Protein AF-A0A2P7TMP1-F1 (afdb_monomer_lite)

pLDDT: mean 83.04, std 11.48, range [33.44, 94.25]

Radius of gyration: 25.47 Å; chains: 1; bounding box: 72×30×72 Å

Secondary structure (DSSP, 8-state):
--SS-HHHHHHHHHHHHHHHH--S---HHHHHHHSSS-TTTTT-TT-EEEEETTTTEEEEE--EEEEEEEETTTTEEEEEEEEE----TTTS-HHHHHHHHHHHTHHHHHHH-SEEEE-TTS-SHHHHHHHHHHH--EEEEPPPTT---EEEP-SPPPSSSSPPP-EEEEPPSSS--TTT-TTTHHHHHHH--

Structure (mmCIF, N/CA/C/O backbone):
data_AF-A0A2P7TMP1-F1
#
_entry.id   AF-A0A2P7TMP1-F1
#
loop_
_atom_site.group_PDB
_atom_site.id
_atom_site.type_symbol
_atom_site.label_atom_id
_atom_site.label_alt_id
_atom_site.label_comp_id
_atom_site.label_asym_id
_atom_site.label_entity_id
_atom_site.label_seq_id
_atom_site.pdbx_PDB_ins_code
_atom_site.Cartn_x
_atom_site.Cartn_y
_atom_site.Cartn_z
_atom_site.occupanc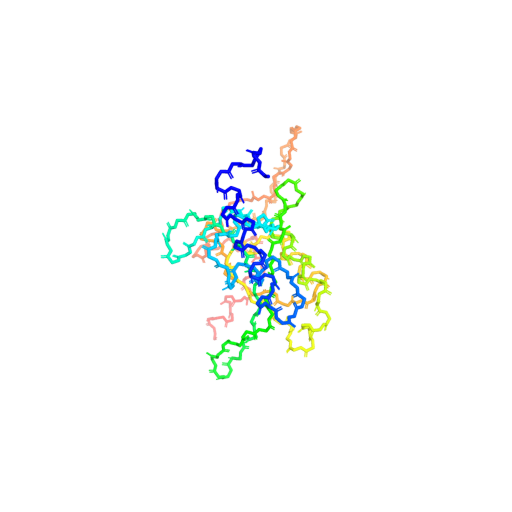y
_atom_site.B_iso_or_equiv
_atom_site.auth_seq_id
_atom_site.auth_comp_id
_atom_site.auth_asym_id
_atom_site.auth_atom_id
_atom_site.pdbx_PDB_model_num
ATOM 1 N N . MET A 1 1 ? 37.018 3.614 -34.192 1.00 56.81 1 MET A N 1
ATOM 2 C CA . MET A 1 1 ? 36.403 3.159 -32.917 1.00 56.81 1 MET A CA 1
ATOM 3 C C . MET A 1 1 ? 37.387 2.292 -32.110 1.00 56.81 1 MET A C 1
ATOM 5 O O . MET A 1 1 ? 37.053 1.166 -31.740 1.00 56.81 1 MET A O 1
ATOM 9 N N . SER A 1 2 ? 38.613 2.756 -31.851 1.00 63.62 2 SER A N 1
ATOM 10 C CA . SER A 1 2 ? 39.632 2.004 -31.088 1.00 63.62 2 SER A CA 1
ATOM 11 C C . SER A 1 2 ? 39.394 2.040 -29.575 1.00 63.62 2 SER A C 1
ATOM 13 O O . SER A 1 2 ? 39.717 1.069 -28.903 1.00 63.62 2 SER A O 1
ATOM 15 N N . ASP A 1 3 ? 38.708 3.068 -29.072 1.00 80.38 3 ASP A N 1
ATOM 16 C CA . ASP A 1 3 ? 38.692 3.389 -27.632 1.00 80.38 3 ASP A CA 1
ATOM 17 C C . ASP A 1 3 ? 37.472 2.838 -26.874 1.00 80.38 3 ASP A C 1
ATOM 19 O O . ASP A 1 3 ? 37.194 3.221 -25.743 1.00 80.38 3 ASP A O 1
ATOM 23 N N . ILE A 1 4 ? 36.709 1.936 -27.500 1.00 83.19 4 ILE A N 1
ATOM 24 C CA . ILE A 1 4 ? 35.477 1.375 -26.929 1.00 83.19 4 ILE A CA 1
ATOM 25 C C . ILE A 1 4 ? 35.694 -0.107 -26.616 1.00 83.19 4 ILE A C 1
ATOM 27 O O . ILE A 1 4 ? 36.123 -0.878 -27.486 1.00 83.19 4 ILE A O 1
ATOM 31 N N . ALA A 1 5 ? 35.345 -0.518 -25.394 1.00 88.50 5 ALA A N 1
ATOM 32 C CA . ALA A 1 5 ? 35.466 -1.900 -24.945 1.00 88.50 5 ALA A CA 1
ATOM 33 C C . ALA A 1 5 ? 34.617 -2.850 -25.809 1.00 88.50 5 ALA A C 1
ATOM 35 O O . ALA A 1 5 ? 33.552 -2.493 -26.319 1.00 88.50 5 ALA A O 1
ATOM 36 N N . MET A 1 6 ? 35.055 -4.103 -25.954 1.00 85.06 6 MET A N 1
ATOM 37 C CA . MET A 1 6 ? 34.395 -5.073 -26.839 1.00 85.06 6 MET A CA 1
ATOM 38 C C . MET A 1 6 ? 32.921 -5.321 -26.464 1.00 85.06 6 MET A C 1
ATOM 40 O O . MET A 1 6 ? 32.069 -5.426 -27.347 1.00 85.06 6 MET A O 1
ATOM 44 N N . CYS A 1 7 ? 32.597 -5.347 -25.168 1.00 82.50 7 CYS A N 1
ATOM 45 C CA . CYS A 1 7 ? 31.219 -5.483 -24.686 1.00 82.50 7 CYS A CA 1
ATOM 46 C C . CYS A 1 7 ? 30.350 -4.270 -25.051 1.00 82.50 7 CYS A C 1
ATOM 48 O O . CYS A 1 7 ? 29.207 -4.442 -25.469 1.00 82.50 7 CYS A O 1
ATOM 50 N N . GLN A 1 8 ? 30.903 -3.057 -24.965 1.00 83.62 8 GLN A N 1
ATOM 51 C CA . GLN A 1 8 ? 30.208 -1.824 -25.344 1.00 83.62 8 GLN A CA 1
ATOM 52 C C . GLN A 1 8 ? 29.942 -1.787 -26.853 1.00 83.62 8 GLN A C 1
ATOM 54 O O . GLN A 1 8 ? 28.831 -1.476 -27.265 1.00 83.62 8 GLN A O 1
ATOM 59 N N . LYS A 1 9 ? 30.915 -2.195 -27.682 1.00 88.50 9 LYS A N 1
ATOM 60 C CA . LYS A 1 9 ? 30.724 -2.319 -29.138 1.00 88.50 9 LYS A CA 1
ATOM 61 C C . LYS A 1 9 ? 29.581 -3.277 -29.478 1.00 88.50 9 LYS A C 1
ATOM 63 O O . LYS A 1 9 ? 28.701 -2.914 -30.253 1.00 88.50 9 LYS A O 1
ATOM 68 N N . LYS A 1 10 ? 29.559 -4.471 -28.870 1.00 88.62 10 LYS A N 1
ATOM 69 C CA . LYS A 1 10 ? 28.482 -5.461 -29.073 1.00 88.62 10 LYS A CA 1
ATOM 70 C C . LYS A 1 10 ? 27.113 -4.913 -28.660 1.00 88.62 10 LYS A C 1
ATOM 72 O O . LYS A 1 10 ? 26.148 -5.081 -29.401 1.00 88.62 10 LYS A O 1
ATOM 77 N N . PHE A 1 11 ? 27.045 -4.224 -27.521 1.00 88.00 11 PHE A N 1
ATOM 78 C CA . PHE A 1 11 ? 25.812 -3.603 -27.043 1.00 88.00 11 PHE A CA 1
ATOM 79 C C . PHE A 1 11 ? 25.317 -2.494 -27.979 1.00 88.00 11 PHE A C 1
ATOM 81 O O . PHE A 1 11 ? 24.143 -2.489 -28.333 1.00 88.00 11 PHE A O 1
ATOM 88 N N . ILE A 1 12 ? 26.203 -1.603 -28.437 1.00 87.69 12 ILE A N 1
ATOM 89 C CA . ILE A 1 12 ? 25.856 -0.512 -29.361 1.00 87.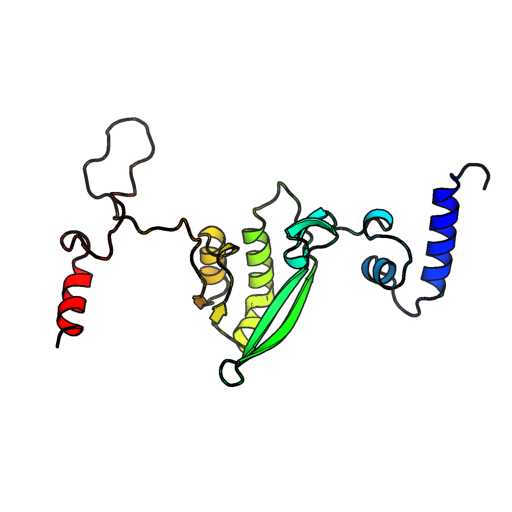69 12 ILE A CA 1
ATOM 90 C C . ILE A 1 12 ? 25.337 -1.070 -30.687 1.00 87.69 12 ILE A C 1
ATOM 92 O O . ILE A 1 12 ? 24.286 -0.639 -31.150 1.00 87.69 12 ILE A O 1
ATOM 96 N N . VAL A 1 13 ? 26.022 -2.056 -31.278 1.00 89.75 13 VAL A N 1
ATOM 97 C CA . VAL A 1 13 ? 25.573 -2.686 -32.533 1.00 89.75 13 VAL A CA 1
ATOM 98 C C . VAL A 1 13 ? 24.187 -3.300 -32.358 1.00 89.75 13 VAL A C 1
ATOM 100 O O . VAL A 1 13 ? 23.299 -3.060 -33.172 1.00 89.75 13 VAL A O 1
ATOM 103 N N . HIS A 1 14 ? 23.974 -4.043 -31.270 1.00 90.06 14 HIS A N 1
ATOM 104 C CA . HIS A 1 14 ? 22.664 -4.594 -30.951 1.00 90.06 14 HIS A CA 1
ATOM 105 C C . HIS A 1 14 ? 21.597 -3.501 -30.796 1.00 90.06 14 HIS A C 1
ATOM 107 O O . HIS A 1 14 ? 20.510 -3.630 -31.350 1.00 90.06 14 HIS A O 1
ATOM 113 N N . LEU A 1 15 ? 21.892 -2.439 -30.039 1.00 87.31 15 LEU A N 1
ATOM 114 C CA . LEU A 1 15 ? 20.969 -1.333 -29.799 1.00 87.31 15 LEU A CA 1
ATOM 115 C C . LEU A 1 15 ? 20.571 -0.664 -31.119 1.00 87.31 15 LEU A C 1
ATOM 117 O O . LEU A 1 15 ? 19.389 -0.470 -31.359 1.00 87.31 15 LEU A O 1
ATOM 121 N N . VAL A 1 16 ? 21.533 -0.377 -32.000 1.00 89.19 16 VAL A N 1
ATOM 122 C CA . VAL A 1 16 ? 21.278 0.245 -33.309 1.00 89.19 16 VAL A CA 1
ATOM 123 C C . VAL A 1 16 ? 20.394 -0.646 -34.181 1.00 89.19 16 VAL A C 1
ATOM 125 O O . VAL A 1 16 ? 19.400 -0.168 -34.719 1.00 89.19 16 VAL A O 1
ATOM 128 N N . VAL A 1 17 ? 20.693 -1.946 -34.281 1.00 90.12 17 VAL A N 1
ATOM 129 C CA . VAL A 1 17 ? 19.861 -2.890 -35.050 1.00 90.12 17 VAL A CA 1
ATOM 130 C C . VAL A 1 17 ? 18.444 -2.963 -34.481 1.00 90.12 17 VAL A C 1
ATOM 132 O O . VAL A 1 17 ? 17.472 -2.949 -35.235 1.00 90.12 17 VAL A O 1
ATOM 135 N N . LEU A 1 18 ? 18.312 -2.995 -33.155 1.00 88.44 18 LEU A N 1
ATOM 136 C CA . LEU A 1 18 ? 17.019 -3.042 -32.485 1.00 88.44 18 LEU A CA 1
ATOM 137 C C . LEU A 1 18 ? 16.203 -1.764 -32.728 1.00 88.44 18 LEU A C 1
ATOM 139 O O . LEU A 1 18 ? 15.028 -1.852 -33.074 1.00 88.44 18 LEU A O 1
ATOM 143 N N . LEU A 1 19 ? 16.833 -0.591 -32.611 1.00 86.25 19 LEU A N 1
ATOM 144 C CA . LEU A 1 19 ? 16.212 0.709 -32.884 1.00 86.25 19 LEU A CA 1
ATOM 145 C C . LEU A 1 19 ? 15.696 0.806 -34.323 1.00 86.25 19 LEU A C 1
ATOM 147 O O . LEU A 1 19 ? 14.598 1.306 -34.534 1.00 86.25 19 LEU A O 1
ATOM 151 N N . LEU A 1 20 ? 16.457 0.292 -35.293 1.00 87.25 20 LEU A N 1
ATOM 152 C CA . LEU A 1 20 ? 16.067 0.275 -36.707 1.00 87.25 20 LEU A CA 1
ATOM 153 C C . LEU A 1 20 ? 14.971 -0.754 -37.018 1.00 87.25 20 LEU A C 1
ATOM 155 O O . LEU A 1 20 ? 14.224 -0.587 -37.978 1.00 87.25 20 LEU A O 1
ATOM 159 N N . SER A 1 21 ? 14.875 -1.818 -36.219 1.00 86.19 21 SER A N 1
ATOM 160 C CA . SER A 1 21 ? 13.871 -2.875 -36.400 1.00 86.19 21 SER A CA 1
ATOM 161 C C . SER A 1 21 ? 12.506 -2.499 -35.815 1.00 86.19 21 SER A C 1
ATOM 163 O O . SER A 1 21 ? 11.480 -3.033 -36.237 1.00 86.19 21 SER A O 1
ATOM 165 N N . MET A 1 22 ? 12.466 -1.585 -34.842 1.00 84.12 22 MET A N 1
ATOM 166 C CA . MET A 1 22 ? 11.220 -1.137 -34.225 1.00 84.12 22 MET A CA 1
ATOM 167 C C . MET A 1 22 ? 10.548 -0.052 -35.067 1.00 84.12 22 MET A C 1
ATOM 169 O O . MET A 1 22 ? 11.124 0.985 -35.373 1.00 84.12 22 MET A O 1
ATOM 173 N N . ARG A 1 23 ? 9.277 -0.276 -35.407 1.00 74.56 23 ARG A N 1
ATOM 174 C CA . ARG A 1 23 ? 8.493 0.605 -36.290 1.00 74.56 23 ARG A CA 1
ATOM 175 C C . ARG A 1 23 ? 7.830 1.794 -35.572 1.00 74.56 23 ARG A C 1
ATOM 177 O O . ARG A 1 23 ? 7.139 2.575 -36.215 1.00 74.56 23 ARG A O 1
ATOM 184 N N . SER A 1 24 ? 7.985 1.902 -34.250 1.00 73.44 24 SER A N 1
ATOM 185 C CA . SER A 1 24 ? 7.280 2.859 -33.380 1.00 73.44 24 SER A CA 1
ATOM 186 C C . SER A 1 24 ? 8.245 3.600 -32.446 1.00 73.44 24 SER A C 1
ATOM 188 O O . SER A 1 24 ? 9.446 3.334 -32.441 1.00 73.44 24 SER A O 1
ATOM 190 N N . ARG A 1 25 ? 7.720 4.538 -31.642 1.00 76.06 25 ARG A N 1
ATOM 191 C CA . ARG A 1 25 ? 8.496 5.275 -30.635 1.00 76.06 25 ARG A CA 1
ATOM 192 C C . ARG A 1 25 ? 9.173 4.293 -29.688 1.00 76.06 25 ARG A C 1
ATOM 194 O O . ARG A 1 25 ? 8.520 3.450 -29.076 1.00 76.06 25 ARG A O 1
ATOM 201 N N . VAL A 1 26 ? 10.481 4.445 -29.547 1.00 72.62 26 VAL A N 1
ATOM 202 C CA . VAL A 1 26 ? 11.280 3.558 -28.713 1.00 72.62 26 VAL A CA 1
ATOM 203 C C . VAL A 1 26 ? 11.246 4.032 -27.271 1.00 72.62 26 VAL A C 1
ATOM 205 O O . VAL A 1 26 ? 11.626 5.162 -26.977 1.00 72.62 26 VAL A O 1
ATOM 208 N N . ASN A 1 27 ? 10.842 3.146 -26.366 1.00 73.31 27 ASN A N 1
ATOM 209 C CA . ASN A 1 27 ? 11.057 3.309 -24.935 1.00 73.31 27 ASN A CA 1
ATOM 210 C C . ASN A 1 27 ? 11.915 2.148 -24.400 1.00 73.31 27 ASN A C 1
ATOM 212 O O . ASN A 1 27 ? 12.091 1.121 -25.058 1.00 73.31 27 ASN A O 1
ATOM 216 N N . TYR A 1 28 ? 12.470 2.317 -23.201 1.00 71.31 28 TYR A N 1
ATOM 217 C CA . TYR A 1 28 ? 13.327 1.306 -22.570 1.00 71.31 28 TYR A CA 1
ATOM 218 C C . TYR A 1 28 ? 12.618 -0.041 -22.365 1.00 71.31 28 TYR A C 1
ATOM 220 O O . TYR A 1 28 ? 13.245 -1.091 -22.474 1.00 71.31 28 TYR A O 1
ATOM 228 N N . LEU A 1 29 ? 11.299 -0.014 -22.158 1.00 67.12 29 LEU A N 1
ATOM 229 C CA . LEU A 1 29 ? 10.480 -1.211 -21.983 1.00 67.12 29 LEU A CA 1
ATOM 230 C C . LEU A 1 29 ? 10.394 -2.035 -23.281 1.00 67.12 29 LEU A C 1
ATOM 232 O O . LEU A 1 29 ? 10.579 -3.248 -23.261 1.00 67.12 29 LEU A O 1
ATOM 236 N N . MET A 1 30 ? 10.228 -1.374 -24.431 1.00 72.44 30 MET A N 1
ATOM 237 C CA . MET A 1 30 ? 10.287 -2.002 -25.757 1.00 72.44 30 MET A CA 1
ATOM 238 C C . MET A 1 30 ? 11.680 -2.576 -26.040 1.00 72.44 30 MET A C 1
ATOM 240 O O . MET A 1 30 ? 11.790 -3.673 -26.587 1.00 72.44 30 MET A O 1
ATOM 244 N N . LEU A 1 31 ? 12.742 -1.863 -25.641 1.00 77.88 31 LEU A N 1
ATOM 245 C CA . LEU A 1 31 ? 14.118 -2.342 -25.805 1.00 77.88 31 LEU A CA 1
ATOM 246 C C . LEU A 1 31 ? 14.372 -3.634 -25.028 1.00 77.88 31 LEU A C 1
ATOM 248 O O . LEU A 1 31 ? 15.085 -4.497 -25.525 1.00 77.88 31 LEU A O 1
ATOM 252 N N . TYR A 1 32 ? 13.780 -3.784 -23.844 1.00 72.69 32 TYR A N 1
ATOM 253 C CA . TYR A 1 32 ? 13.829 -5.035 -23.097 1.00 72.69 32 TYR A CA 1
ATOM 254 C C . TYR A 1 32 ? 13.006 -6.144 -23.769 1.00 72.69 32 TYR A C 1
ATOM 256 O O . TYR A 1 32 ? 13.541 -7.221 -24.011 1.00 72.69 32 TYR A O 1
ATOM 264 N N . CYS A 1 33 ? 11.740 -5.889 -24.120 1.00 71.88 33 CYS A N 1
ATOM 265 C CA . CYS A 1 33 ? 10.855 -6.916 -24.684 1.00 71.88 33 CYS A CA 1
ATOM 266 C C . CYS A 1 33 ? 11.369 -7.519 -26.001 1.00 71.88 33 CYS A C 1
ATOM 268 O O . CYS A 1 33 ? 11.180 -8.709 -26.242 1.00 71.88 33 CYS A O 1
ATOM 270 N N . TYR A 1 34 ? 11.998 -6.706 -26.854 1.00 80.31 34 TYR A N 1
ATOM 271 C CA . TYR A 1 34 ? 12.496 -7.139 -28.165 1.00 80.31 34 TYR A CA 1
ATOM 272 C C . TYR A 1 34 ? 14.019 -7.311 -28.217 1.00 80.31 34 TYR A C 1
ATOM 274 O O . TYR A 1 34 ? 14.563 -7.775 -29.221 1.00 80.31 34 TYR A O 1
ATOM 282 N N . GLY A 1 35 ? 14.725 -6.911 -27.161 1.00 82.94 35 GLY A N 1
ATOM 283 C CA . GLY A 1 35 ? 16.177 -6.959 -27.095 1.00 82.94 35 GLY A CA 1
ATOM 284 C C . GLY A 1 35 ? 16.722 -8.235 -26.474 1.00 82.94 35 GLY A C 1
ATOM 285 O O . GLY A 1 35 ? 16.038 -8.987 -25.791 1.00 82.94 35 GLY A O 1
ATOM 286 N N . LYS A 1 36 ? 18.012 -8.478 -26.709 1.00 83.25 36 LYS A N 1
ATOM 287 C CA . LYS A 1 36 ? 18.731 -9.650 -26.188 1.00 83.25 36 LYS A CA 1
ATOM 288 C C . LYS A 1 36 ? 19.308 -9.453 -24.785 1.00 83.25 36 LYS A C 1
ATOM 290 O O . LYS A 1 36 ? 19.859 -10.401 -24.229 1.00 83.25 36 LYS A O 1
ATOM 295 N N . TYR A 1 37 ? 19.270 -8.239 -24.239 1.00 82.81 37 TYR A N 1
ATOM 296 C CA . TYR A 1 37 ? 19.900 -7.916 -22.958 1.00 82.81 37 TYR A CA 1
ATOM 297 C C . TYR A 1 37 ? 18.870 -7.689 -21.844 1.00 82.81 37 TYR A C 1
ATOM 299 O O . TYR A 1 37 ? 17.690 -7.474 -22.086 1.00 82.81 37 TYR A O 1
ATOM 307 N N . SER A 1 38 ? 19.331 -7.741 -20.593 1.00 73.31 38 SER A N 1
ATOM 308 C CA . SER A 1 38 ? 18.484 -7.497 -19.418 1.00 73.31 38 SER A CA 1
ATOM 309 C C . SER A 1 38 ? 18.138 -6.012 -19.239 1.00 73.31 38 SER A C 1
ATOM 311 O O . SER A 1 38 ? 18.888 -5.141 -19.680 1.00 73.31 38 SER A O 1
ATOM 313 N N . GLU A 1 39 ? 17.077 -5.708 -18.488 1.00 69.56 39 GLU A N 1
ATOM 314 C CA . GLU A 1 39 ? 16.671 -4.334 -18.122 1.00 69.56 39 GLU A CA 1
ATOM 315 C C . GLU A 1 39 ? 17.814 -3.521 -17.488 1.00 69.56 39 GLU A C 1
ATOM 317 O O . GLU A 1 39 ? 17.960 -2.324 -17.746 1.00 69.56 39 GLU A O 1
ATOM 322 N N . LYS A 1 40 ? 18.681 -4.191 -16.710 1.00 71.75 40 LYS A N 1
ATOM 323 C CA . LYS A 1 40 ? 19.893 -3.597 -16.125 1.00 71.75 40 LYS A CA 1
ATOM 324 C C . LYS A 1 40 ? 20.822 -3.036 -17.197 1.00 71.75 40 LYS A C 1
ATOM 326 O O . LYS A 1 40 ? 21.378 -1.958 -17.031 1.00 71.75 40 LYS A O 1
ATOM 331 N N . SER A 1 41 ? 21.000 -3.784 -18.282 1.00 78.50 41 SER A N 1
ATOM 332 C CA . SER A 1 41 ? 21.867 -3.411 -19.401 1.00 78.50 41 SER A CA 1
ATOM 333 C C . SER A 1 41 ? 21.293 -2.240 -20.197 1.00 78.50 41 SER A C 1
ATOM 335 O O . SER A 1 41 ? 22.055 -1.449 -20.740 1.00 78.50 41 SER A O 1
ATOM 337 N N . TYR A 1 42 ? 19.966 -2.103 -20.233 1.00 77.88 42 TYR A N 1
ATOM 338 C CA . TYR A 1 42 ? 19.287 -0.972 -20.862 1.00 77.88 42 TYR A CA 1
ATOM 339 C C . TYR A 1 42 ? 19.127 0.245 -19.944 1.00 77.88 42 TYR A C 1
ATOM 341 O O . TYR A 1 42 ? 18.542 1.228 -20.379 1.00 77.88 42 TYR A O 1
ATOM 349 N N . HIS A 1 43 ? 19.633 0.208 -18.702 1.00 76.62 43 HIS A N 1
ATOM 350 C CA . HIS A 1 43 ? 19.475 1.289 -17.719 1.00 76.62 43 HIS A CA 1
ATOM 351 C C . HIS A 1 43 ? 18.013 1.737 -17.544 1.00 76.62 43 HIS A C 1
ATOM 353 O O . HIS A 1 43 ? 17.724 2.925 -17.404 1.00 76.62 43 HIS A O 1
ATOM 359 N N . THR A 1 44 ? 17.079 0.780 -17.562 1.00 77.19 44 THR A N 1
ATOM 360 C CA . THR A 1 44 ? 15.651 1.093 -17.418 1.00 77.19 44 THR A CA 1
ATOM 361 C C . THR A 1 44 ? 15.397 1.695 -16.028 1.00 77.19 44 THR A C 1
ATOM 363 O O . THR A 1 44 ? 15.836 1.102 -15.040 1.00 77.19 44 THR A O 1
ATOM 366 N N . PRO A 1 45 ? 14.734 2.862 -15.904 1.00 77.38 45 PRO A N 1
ATOM 367 C CA . PRO A 1 45 ? 14.364 3.417 -14.601 1.00 77.38 45 PRO A CA 1
ATOM 368 C C . PRO A 1 45 ? 13.527 2.424 -13.787 1.00 77.38 45 PRO A C 1
ATOM 370 O O . PRO A 1 45 ? 12.849 1.584 -14.361 1.00 77.38 45 PRO A O 1
ATOM 373 N N . GLY A 1 46 ? 13.573 2.492 -12.454 1.00 79.56 46 GLY A N 1
ATOM 374 C CA . GLY A 1 46 ? 12.744 1.638 -11.586 1.00 79.56 46 GLY A CA 1
ATOM 375 C C . GLY A 1 46 ? 13.192 0.174 -11.451 1.00 79.56 46 GLY A C 1
ATOM 376 O O . GLY A 1 46 ? 12.528 -0.594 -10.761 1.00 79.56 46 GLY A O 1
ATOM 377 N N . VAL A 1 47 ? 14.319 -0.226 -12.053 1.00 82.31 47 VAL A N 1
ATOM 378 C CA . VAL A 1 47 ? 14.911 -1.554 -11.816 1.00 82.31 47 VAL A CA 1
ATOM 379 C C . VAL A 1 47 ? 15.476 -1.668 -10.404 1.00 82.31 47 VAL A C 1
ATOM 381 O O . VAL A 1 47 ? 16.142 -0.763 -9.894 1.00 82.31 47 VAL A O 1
ATOM 384 N N . GLY A 1 48 ? 15.244 -2.812 -9.775 1.00 84.00 48 GLY A N 1
ATOM 385 C CA . GLY A 1 48 ? 15.664 -3.047 -8.406 1.00 84.00 48 GLY A CA 1
ATOM 386 C C . GLY A 1 48 ? 15.549 -4.505 -8.001 1.00 84.00 48 GLY A C 1
ATOM 387 O O . GLY A 1 48 ? 15.301 -5.391 -8.815 1.00 84.00 48 GLY A O 1
ATOM 388 N N . TYR A 1 49 ? 15.769 -4.751 -6.716 1.00 86.06 49 TYR A N 1
ATOM 389 C CA . TYR A 1 49 ? 15.597 -6.065 -6.116 1.00 86.06 49 TYR A CA 1
ATOM 390 C C . TYR A 1 49 ? 14.193 -6.180 -5.524 1.00 86.06 49 TYR A C 1
ATOM 392 O O . TYR A 1 49 ? 13.866 -5.478 -4.568 1.00 86.06 49 TYR A O 1
ATOM 400 N N . PHE A 1 50 ? 13.392 -7.094 -6.067 1.00 86.31 50 PHE A N 1
ATOM 401 C CA . PHE A 1 50 ? 12.003 -7.317 -5.678 1.00 86.31 50 PHE A CA 1
ATOM 402 C C . PHE A 1 50 ? 11.753 -8.790 -5.357 1.00 86.31 50 PHE A C 1
ATOM 404 O O . PHE A 1 50 ? 12.413 -9.682 -5.889 1.00 86.31 50 PHE A O 1
ATOM 411 N N . TRP A 1 51 ? 10.814 -9.064 -4.453 1.00 84.44 51 TRP A N 1
ATOM 412 C CA . TRP A 1 51 ? 10.442 -10.435 -4.106 1.00 84.44 51 TRP A CA 1
ATOM 413 C C . TRP A 1 51 ? 9.668 -11.092 -5.253 1.00 84.44 51 TRP A C 1
ATOM 415 O O . TRP A 1 51 ? 8.625 -10.589 -5.662 1.00 84.44 51 TRP A O 1
ATOM 425 N N . SER A 1 52 ? 10.143 -12.237 -5.744 1.00 85.81 52 SER A N 1
ATOM 426 C CA . SER A 1 52 ? 9.409 -13.056 -6.708 1.00 85.81 52 SER A CA 1
ATOM 427 C C . SER A 1 52 ? 8.692 -14.186 -5.979 1.00 85.81 52 SER A C 1
ATOM 429 O O . SER A 1 52 ? 9.335 -15.066 -5.406 1.00 85.81 52 SER A O 1
ATOM 431 N N . GLY A 1 53 ? 7.358 -14.188 -6.039 1.00 83.81 53 GLY A N 1
ATOM 432 C CA . GLY A 1 53 ? 6.542 -15.268 -5.480 1.00 83.81 53 GLY A CA 1
ATOM 433 C C . GLY A 1 53 ? 6.843 -16.624 -6.125 1.00 83.81 53 GLY A C 1
ATOM 434 O O . GLY A 1 53 ? 7.017 -17.606 -5.412 1.00 83.81 53 GLY A O 1
ATOM 435 N N . CYS A 1 54 ? 6.999 -16.668 -7.453 1.00 84.50 54 CYS A N 1
ATOM 436 C CA . CYS A 1 54 ? 7.307 -17.903 -8.180 1.00 84.50 54 CYS A CA 1
ATOM 437 C C . CYS A 1 54 ? 8.705 -18.448 -7.857 1.00 84.50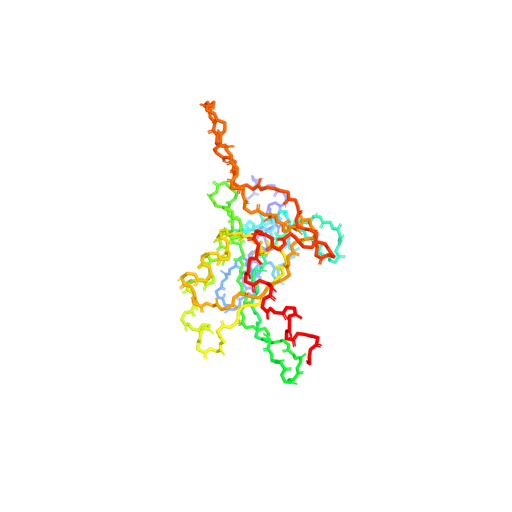 54 CYS A C 1
ATOM 439 O O . CYS A 1 54 ? 8.889 -19.656 -7.775 1.00 84.50 54 CYS A O 1
ATOM 441 N N . ALA A 1 55 ? 9.696 -17.567 -7.678 1.00 88.38 55 ALA A N 1
ATOM 442 C CA . ALA A 1 55 ? 11.070 -17.981 -7.393 1.00 88.38 55 ALA A CA 1
ATOM 443 C C . ALA A 1 55 ? 11.382 -18.107 -5.892 1.00 88.38 55 ALA A C 1
ATOM 445 O O . ALA A 1 55 ? 12.520 -18.437 -5.551 1.00 88.38 55 ALA A O 1
ATOM 446 N N . GLY A 1 56 ? 10.439 -17.760 -5.005 1.00 92.44 56 GLY A N 1
ATOM 447 C CA . GLY A 1 56 ? 10.619 -17.770 -3.548 1.00 92.44 56 GLY A CA 1
ATOM 448 C C . GLY A 1 56 ? 11.841 -16.980 -3.064 1.00 92.44 56 GLY A C 1
ATOM 449 O O . GLY A 1 56 ? 12.445 -17.325 -2.052 1.00 92.44 56 GLY A O 1
ATOM 450 N N . SER A 1 57 ? 12.281 -15.983 -3.832 1.00 92.69 57 SER A N 1
ATOM 451 C CA . SER A 1 57 ? 13.529 -15.261 -3.586 1.00 92.69 57 SER A CA 1
ATOM 452 C C . SER A 1 57 ? 13.480 -13.857 -4.171 1.00 92.69 57 SER A C 1
ATOM 454 O O . SER A 1 57 ? 12.707 -13.557 -5.085 1.00 92.69 57 SER A O 1
ATOM 456 N N . VAL A 1 58 ? 14.328 -12.981 -3.636 1.00 90.25 58 VAL A N 1
ATOM 457 C CA . VAL A 1 58 ? 14.506 -11.631 -4.168 1.00 90.25 58 VAL A CA 1
ATOM 458 C C . VAL A 1 58 ? 15.273 -11.716 -5.489 1.00 90.25 58 VAL A C 1
ATOM 460 O O . VAL A 1 58 ? 16.358 -12.296 -5.551 1.00 90.25 58 VAL A O 1
ATOM 463 N N . LYS A 1 59 ? 14.707 -11.149 -6.553 1.00 87.81 59 LYS A N 1
ATOM 464 C CA . LYS A 1 59 ? 15.280 -11.115 -7.901 1.00 87.81 59 LYS A CA 1
ATOM 465 C C . LYS A 1 59 ? 15.461 -9.678 -8.358 1.00 87.81 59 LYS A C 1
ATOM 467 O O . LYS A 1 59 ? 14.741 -8.781 -7.933 1.00 87.81 59 LYS A O 1
ATOM 472 N N . TRP A 1 60 ? 16.448 -9.476 -9.220 1.00 84.31 60 TRP A N 1
ATOM 473 C CA . TRP A 1 60 ? 16.613 -8.216 -9.926 1.00 84.31 60 TRP A CA 1
ATOM 474 C C . TRP A 1 60 ? 15.594 -8.125 -11.065 1.00 84.31 60 TRP A C 1
ATOM 476 O O . TRP A 1 60 ? 15.490 -9.073 -11.843 1.00 84.31 60 TRP A O 1
ATOM 486 N N . GLY A 1 61 ? 14.896 -7.002 -11.189 1.00 84.00 61 GLY A N 1
ATOM 487 C CA . GLY A 1 61 ? 13.984 -6.736 -12.301 1.00 84.00 61 GLY A CA 1
ATOM 488 C C . GLY A 1 61 ? 13.143 -5.484 -12.081 1.00 84.00 61 GLY A C 1
ATOM 489 O O . GLY A 1 61 ? 13.476 -4.653 -11.232 1.00 84.00 61 GLY A O 1
ATOM 490 N N . LEU A 1 62 ? 12.048 -5.376 -12.829 1.00 84.44 62 LEU A N 1
ATOM 491 C CA . LEU A 1 62 ? 11.001 -4.377 -12.642 1.00 84.44 62 LEU A CA 1
ATOM 492 C C . LEU A 1 62 ? 9.879 -4.875 -11.732 1.00 84.44 62 LEU A C 1
ATOM 494 O O . LEU A 1 62 ? 9.524 -6.055 -11.723 1.00 84.44 62 LEU A O 1
ATOM 498 N N . GLU A 1 63 ? 9.282 -3.937 -11.005 1.00 85.94 63 GLU A N 1
ATOM 499 C CA . GLU A 1 63 ? 8.027 -4.147 -10.293 1.00 85.94 63 GLU A CA 1
ATOM 500 C C . GLU A 1 63 ? 6.896 -3.430 -11.039 1.00 85.94 63 GLU A C 1
ATOM 502 O O . GLU A 1 63 ? 7.052 -2.304 -11.528 1.00 85.94 63 GLU A O 1
ATOM 507 N N . LEU A 1 64 ? 5.764 -4.124 -11.162 1.00 87.31 64 LEU A N 1
ATOM 508 C CA . LEU A 1 64 ? 4.547 -3.606 -11.769 1.00 87.31 64 LEU A CA 1
ATOM 509 C C . LEU A 1 64 ? 3.435 -3.583 -10.721 1.00 87.31 64 LEU A C 1
ATOM 511 O O . LEU A 1 64 ? 3.013 -4.630 -10.227 1.00 87.31 64 LEU A O 1
ATOM 515 N N . SER A 1 65 ? 2.899 -2.395 -10.467 1.00 88.62 65 SER A N 1
ATOM 516 C CA . SER A 1 65 ? 1.632 -2.234 -9.764 1.00 88.62 65 SER A CA 1
ATOM 517 C C . SER A 1 65 ? 0.484 -2.553 -10.718 1.00 88.62 65 SER A C 1
ATOM 519 O O . SER A 1 65 ? 0.423 -2.015 -11.824 1.00 88.62 65 SER A O 1
ATOM 521 N N . ALA A 1 66 ? -0.421 -3.439 -10.313 1.00 89.50 66 ALA A N 1
ATOM 522 C CA . ALA A 1 66 ? -1.549 -3.850 -11.138 1.00 89.50 66 ALA A CA 1
ATOM 523 C C . ALA A 1 66 ? -2.871 -3.711 -10.381 1.00 89.50 66 ALA A C 1
ATOM 525 O O . ALA A 1 66 ? -2.977 -4.064 -9.207 1.00 89.50 66 ALA A O 1
ATOM 526 N N . LEU A 1 67 ? -3.883 -3.220 -11.089 1.00 91.06 67 LEU A N 1
ATOM 527 C CA . LEU A 1 67 ? -5.273 -3.160 -10.674 1.00 91.06 67 LEU A CA 1
ATOM 528 C C . LEU A 1 67 ? -6.087 -4.107 -11.547 1.00 91.06 67 LEU A C 1
ATOM 530 O O . LEU A 1 67 ? -5.915 -4.170 -12.769 1.00 91.06 67 LEU A O 1
ATOM 534 N N . ALA A 1 68 ? -6.993 -4.823 -10.901 1.00 92.50 68 ALA A N 1
ATOM 535 C CA . ALA A 1 68 ? -7.949 -5.697 -11.547 1.00 92.50 68 ALA A CA 1
ATOM 536 C C . ALA A 1 68 ? -9.356 -5.362 -11.052 1.00 92.50 68 ALA A C 1
ATOM 538 O O . ALA A 1 68 ? -9.541 -4.971 -9.898 1.00 92.50 68 ALA A O 1
ATOM 539 N N . ILE A 1 69 ? -10.336 -5.530 -11.931 1.00 92.62 69 ILE A N 1
ATOM 540 C CA . ILE A 1 69 ? -11.753 -5.447 -11.596 1.00 92.62 69 ILE A CA 1
ATOM 541 C C . ILE A 1 69 ? -12.224 -6.866 -11.311 1.00 92.62 69 ILE A C 1
ATOM 543 O O . ILE A 1 69 ? -12.129 -7.740 -12.170 1.00 92.62 69 ILE A O 1
ATOM 547 N N . GLY A 1 70 ? -12.688 -7.099 -10.087 1.00 92.44 70 GLY A N 1
ATOM 548 C CA . GLY A 1 70 ? -13.310 -8.359 -9.700 1.00 92.44 70 GLY A CA 1
ATOM 549 C C . GLY A 1 70 ? -14.796 -8.334 -10.024 1.00 92.44 70 GLY A C 1
ATOM 550 O O . GLY A 1 70 ? -15.527 -7.518 -9.468 1.00 92.44 70 GLY A O 1
ATOM 551 N N . ASP A 1 71 ? -15.229 -9.239 -10.890 1.00 91.25 71 ASP A N 1
ATOM 552 C CA . ASP A 1 71 ? -16.629 -9.585 -11.081 1.00 91.25 71 ASP A CA 1
ATOM 553 C C . ASP A 1 71 ? -16.994 -10.696 -10.089 1.00 91.25 71 ASP A C 1
ATOM 555 O O . ASP A 1 71 ? -16.458 -11.807 -10.138 1.00 91.25 71 ASP A O 1
ATOM 559 N N . ILE A 1 72 ? -17.876 -10.363 -9.148 1.00 90.50 72 ILE A N 1
ATOM 560 C CA . ILE A 1 72 ? -18.289 -11.268 -8.073 1.00 90.50 72 ILE A CA 1
ATOM 561 C C . ILE A 1 72 ? -19.242 -12.342 -8.606 1.00 90.50 72 ILE A C 1
ATOM 563 O O . ILE A 1 72 ? -19.163 -13.484 -8.156 1.00 90.50 72 ILE A O 1
ATOM 567 N N . GLU A 1 73 ? -20.113 -11.997 -9.556 1.00 92.69 73 GLU A N 1
ATOM 568 C CA . GLU A 1 73 ? -21.122 -12.913 -10.095 1.00 92.69 73 GLU A CA 1
ATOM 569 C C . GLU A 1 73 ? -20.456 -13.998 -10.935 1.00 92.69 73 GLU A C 1
ATOM 571 O O . GLU A 1 73 ? -20.702 -15.186 -10.734 1.00 92.69 73 GLU A O 1
ATOM 576 N N . ASN A 1 74 ? -19.540 -13.590 -11.814 1.00 93.19 74 ASN A N 1
ATOM 577 C CA . ASN A 1 74 ? -18.793 -14.516 -12.661 1.00 93.19 74 ASN A CA 1
ATOM 578 C C . ASN A 1 74 ? -17.570 -15.126 -11.959 1.00 93.19 74 ASN A C 1
ATOM 580 O O . ASN A 1 74 ? -16.918 -16.004 -12.518 1.00 93.19 74 ASN A O 1
ATOM 584 N N . GLN A 1 75 ? -17.252 -14.684 -10.736 1.00 93.00 75 GLN A N 1
ATOM 585 C CA . GLN A 1 75 ? -16.080 -15.118 -9.963 1.00 93.00 75 GLN A CA 1
ATOM 586 C C . GLN A 1 75 ? -14.755 -14.946 -10.728 1.00 93.00 75 GLN A C 1
ATOM 588 O O . GLN A 1 75 ? -13.813 -15.727 -10.575 1.00 93.00 75 GLN A O 1
ATOM 593 N N . THR A 1 76 ? -14.669 -13.904 -11.553 1.00 92.06 76 THR A N 1
ATOM 594 C CA . THR A 1 76 ? -13.514 -13.624 -12.414 1.00 92.06 76 THR A CA 1
ATOM 595 C C . THR A 1 76 ? -12.894 -12.279 -12.089 1.00 92.06 76 THR A C 1
ATOM 597 O O . THR A 1 76 ? -13.590 -11.326 -11.758 1.00 92.06 76 THR A O 1
ATOM 600 N N . ALA A 1 77 ? -11.576 -12.171 -12.244 1.00 90.19 77 ALA A N 1
ATOM 601 C CA . ALA A 1 77 ? -10.872 -10.898 -12.167 1.00 90.19 77 ALA A CA 1
ATOM 602 C C . ALA A 1 77 ? -10.332 -10.520 -13.548 1.00 90.19 77 ALA A C 1
ATOM 604 O O . ALA A 1 77 ? -9.603 -11.293 -14.170 1.00 90.19 77 ALA A O 1
ATOM 605 N N . LEU A 1 78 ? -10.673 -9.322 -14.013 1.00 90.44 78 LEU A N 1
ATOM 606 C CA . LEU A 1 78 ? -10.213 -8.768 -15.280 1.00 90.44 78 LEU A CA 1
ATOM 607 C C . LEU A 1 78 ? -9.108 -7.752 -15.019 1.00 90.44 78 LEU A C 1
ATOM 609 O O . LEU A 1 78 ? -9.241 -6.878 -14.161 1.00 90.44 78 LEU A O 1
ATOM 613 N N . HIS A 1 79 ? -8.011 -7.849 -15.766 1.00 90.75 79 HIS A N 1
ATOM 614 C CA . HIS A 1 79 ? -6.954 -6.851 -15.692 1.00 90.75 79 HIS A CA 1
ATOM 615 C C . HIS A 1 79 ? -7.483 -5.496 -16.170 1.00 90.75 79 HIS A C 1
ATOM 617 O O . HIS A 1 79 ? -8.019 -5.401 -17.271 1.00 90.75 79 HIS A O 1
ATOM 623 N N . TYR A 1 80 ? -7.319 -4.457 -15.353 1.00 89.50 80 TYR A N 1
ATOM 624 C CA . TYR A 1 80 ? -7.775 -3.111 -15.691 1.00 89.50 80 TYR A CA 1
ATOM 625 C C . TYR A 1 80 ? -6.609 -2.189 -16.023 1.00 89.50 80 TYR A C 1
ATOM 627 O O . TYR A 1 80 ? -6.608 -1.513 -17.049 1.00 89.50 80 TYR A O 1
ATOM 635 N N . HIS A 1 81 ? -5.607 -2.156 -15.148 1.00 87.62 81 HIS A N 1
ATOM 636 C CA . HIS A 1 81 ? -4.495 -1.235 -15.298 1.00 87.62 81 HIS A CA 1
ATOM 637 C C . HIS A 1 81 ? -3.215 -1.827 -14.723 1.00 87.62 81 HIS A C 1
ATOM 639 O O . HIS A 1 81 ? -3.226 -2.377 -13.626 1.00 87.62 81 HIS A O 1
ATOM 645 N N . ALA A 1 82 ? -2.103 -1.678 -15.435 1.00 88.50 82 ALA A N 1
ATOM 646 C CA . ALA A 1 82 ? -0.766 -1.953 -14.930 1.00 88.50 82 ALA A CA 1
ATOM 647 C C . ALA A 1 82 ? 0.095 -0.713 -15.119 1.00 88.50 82 ALA A C 1
ATOM 649 O O . ALA A 1 82 ? 0.115 -0.113 -16.196 1.00 88.50 82 ALA A O 1
ATOM 650 N N . ARG A 1 83 ? 0.854 -0.367 -14.084 1.00 85.75 83 ARG A N 1
ATOM 651 C CA . ARG A 1 83 ? 1.831 0.709 -14.130 1.00 85.75 83 ARG A CA 1
ATOM 652 C C . ARG A 1 83 ? 3.117 0.269 -13.460 1.00 85.75 83 ARG A C 1
ATOM 654 O O . ARG A 1 83 ? 3.100 -0.299 -12.369 1.00 85.75 83 ARG A O 1
ATOM 661 N N . GLN A 1 84 ? 4.229 0.579 -14.110 1.00 85.81 84 GLN A N 1
ATOM 662 C CA . GLN A 1 84 ? 5.548 0.366 -13.544 1.00 85.81 84 GLN A CA 1
ATOM 663 C C . GLN A 1 84 ? 5.741 1.186 -12.269 1.00 85.81 84 GLN A C 1
ATOM 665 O O . GLN A 1 84 ? 5.413 2.376 -12.221 1.00 85.81 84 GLN A O 1
ATOM 670 N N . THR A 1 85 ? 6.290 0.543 -11.244 1.00 87.25 85 THR A N 1
ATOM 671 C CA . THR A 1 85 ? 6.589 1.199 -9.976 1.00 87.25 85 THR A CA 1
ATOM 672 C C . THR A 1 85 ? 7.980 1.795 -10.014 1.00 87.25 85 THR A C 1
ATOM 674 O O . THR A 1 85 ? 8.995 1.107 -9.947 1.00 87.25 85 THR A O 1
ATOM 677 N N . GLU A 1 86 ? 8.021 3.119 -10.081 1.00 84.69 86 GLU A N 1
ATOM 678 C CA . GLU A 1 86 ? 9.253 3.910 -10.064 1.00 84.69 86 GLU A CA 1
ATOM 679 C C . GLU A 1 86 ? 9.524 4.468 -8.660 1.00 84.69 86 GLU A C 1
ATOM 681 O O . GLU A 1 86 ? 9.931 5.617 -8.479 1.00 84.69 86 GLU A O 1
ATOM 686 N N . TRP A 1 87 ? 9.247 3.667 -7.630 1.00 86.94 87 TRP A N 1
ATOM 687 C CA . TRP A 1 87 ? 9.436 4.085 -6.246 1.00 86.94 87 TRP A CA 1
ATOM 688 C C . TRP A 1 87 ? 10.925 4.194 -5.894 1.00 86.94 87 TRP A C 1
ATOM 690 O O . TRP A 1 87 ? 11.712 3.276 -6.132 1.00 86.94 87 TRP A O 1
ATOM 700 N N . GLN A 1 88 ? 11.303 5.309 -5.268 1.00 80.94 88 GLN A N 1
ATOM 701 C CA . GLN A 1 88 ? 12.677 5.572 -4.846 1.00 80.94 88 GLN A CA 1
ATOM 702 C C . GLN A 1 88 ? 12.826 5.456 -3.331 1.00 80.94 88 GLN A C 1
ATOM 704 O O . GLN A 1 88 ? 12.146 6.137 -2.556 1.00 80.94 88 GLN A O 1
ATOM 709 N N . LYS A 1 89 ? 13.774 4.622 -2.898 1.00 80.38 89 LYS A N 1
ATOM 710 C CA . LYS A 1 89 ? 14.075 4.414 -1.480 1.00 80.38 89 LYS A CA 1
ATOM 711 C C . LYS A 1 89 ? 14.497 5.728 -0.812 1.00 80.38 89 LYS A C 1
ATOM 713 O O . LYS A 1 89 ? 15.391 6.409 -1.296 1.00 80.38 89 LYS A O 1
ATOM 718 N N . GLY A 1 90 ? 13.889 6.036 0.335 1.00 81.88 90 GLY A N 1
ATOM 719 C CA . GLY A 1 90 ? 14.201 7.227 1.138 1.00 81.88 90 GLY A CA 1
ATOM 720 C C . GLY A 1 90 ? 13.270 8.420 0.914 1.00 81.88 90 GLY A C 1
ATOM 721 O O . GLY A 1 9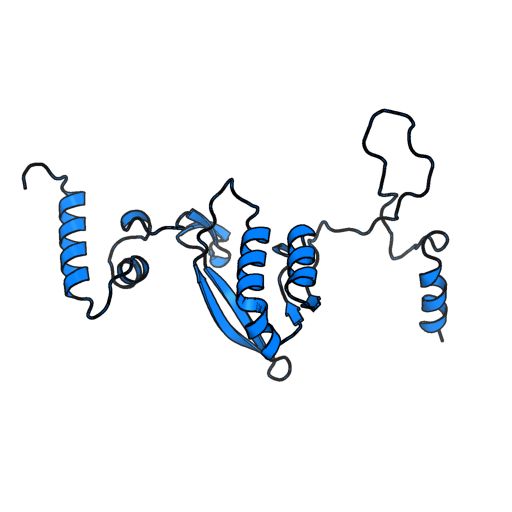0 ? 13.390 9.403 1.635 1.00 81.88 90 GLY A O 1
ATOM 722 N N . THR A 1 91 ? 12.328 8.328 -0.028 1.00 84.62 91 THR A N 1
ATOM 723 C CA . THR A 1 91 ? 11.308 9.367 -0.248 1.00 84.62 91 THR A CA 1
ATOM 724 C C . THR A 1 91 ? 10.116 9.178 0.693 1.00 84.62 91 THR A C 1
ATOM 726 O O . THR A 1 91 ? 9.963 9.875 1.690 1.00 84.62 91 THR A O 1
ATOM 729 N N . GLU A 1 92 ? 9.288 8.181 0.413 1.00 88.75 92 GLU A N 1
ATOM 730 C CA . GLU A 1 92 ? 8.121 7.796 1.198 1.00 88.75 92 GLU A CA 1
ATOM 731 C C . GLU A 1 92 ? 8.049 6.278 1.342 1.00 88.75 92 GLU A C 1
ATOM 733 O O . GLU A 1 92 ? 8.825 5.552 0.720 1.00 88.75 92 GLU A O 1
ATOM 738 N N . SER A 1 93 ? 7.133 5.764 2.164 1.00 89.06 93 SER A N 1
ATOM 739 C CA . SER A 1 93 ? 6.920 4.319 2.187 1.00 89.06 93 SER A CA 1
ATOM 740 C C . SER A 1 93 ? 6.292 3.854 0.874 1.00 89.06 93 SER A C 1
ATOM 742 O O . SER A 1 93 ? 5.466 4.550 0.280 1.00 89.06 93 SER A O 1
ATOM 744 N N . LEU A 1 94 ? 6.654 2.647 0.441 1.00 88.06 94 LEU A N 1
ATOM 745 C CA . LEU A 1 94 ? 6.135 2.057 -0.791 1.00 88.06 94 LEU A CA 1
ATOM 746 C C . LEU A 1 94 ? 4.593 1.989 -0.786 1.00 88.06 94 LEU A C 1
ATOM 748 O O . LEU A 1 94 ? 3.953 2.241 -1.800 1.00 88.06 94 LEU A O 1
ATOM 752 N N . GLN A 1 95 ? 3.979 1.748 0.379 1.00 89.56 95 GLN A N 1
ATOM 753 C CA . GLN A 1 95 ? 2.522 1.767 0.511 1.00 89.56 95 GLN A CA 1
ATOM 754 C C . GLN A 1 95 ? 1.941 3.162 0.252 1.00 89.56 95 GLN A C 1
ATOM 756 O O . GLN A 1 95 ? 0.976 3.286 -0.493 1.00 89.56 95 GLN A O 1
ATOM 761 N N . ILE A 1 96 ? 2.520 4.221 0.830 1.00 90.81 96 ILE A N 1
ATOM 762 C CA . ILE A 1 96 ? 2.031 5.591 0.601 1.00 90.81 96 ILE A CA 1
ATOM 763 C C . ILE A 1 96 ? 2.154 5.947 -0.884 1.00 90.81 96 ILE A C 1
ATOM 765 O O . ILE A 1 96 ? 1.223 6.526 -1.442 1.00 90.81 96 ILE A O 1
ATOM 769 N N . TRP A 1 97 ? 3.238 5.526 -1.542 1.00 90.75 97 TRP A N 1
ATOM 770 C CA . TRP A 1 97 ? 3.402 5.705 -2.982 1.00 90.75 97 TRP A CA 1
ATOM 771 C C . TRP A 1 97 ? 2.266 5.041 -3.776 1.00 90.75 97 TRP A C 1
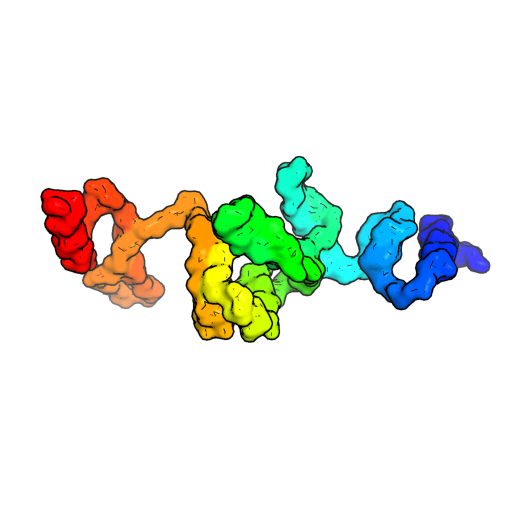ATOM 773 O O . TRP A 1 97 ? 1.624 5.711 -4.585 1.00 90.75 97 TRP A O 1
ATOM 783 N N . TYR A 1 98 ? 1.936 3.772 -3.494 1.00 90.44 98 TYR A N 1
ATOM 784 C CA . TYR A 1 98 ? 0.801 3.096 -4.140 1.00 90.44 98 TYR A CA 1
ATOM 785 C C . TYR A 1 98 ? -0.534 3.797 -3.866 1.00 90.44 98 TYR A C 1
ATOM 787 O O . TYR A 1 98 ? -1.344 3.955 -4.777 1.00 90.44 98 TYR A O 1
ATOM 795 N N . ALA A 1 99 ? -0.763 4.253 -2.630 1.00 90.88 99 ALA A N 1
ATOM 796 C CA . ALA A 1 99 ? -1.973 4.992 -2.285 1.00 90.88 99 ALA A CA 1
ATOM 797 C C . ALA A 1 99 ? -2.080 6.300 -3.082 1.00 90.88 99 ALA A C 1
ATOM 799 O O . ALA A 1 99 ? -3.158 6.621 -3.565 1.00 90.88 99 ALA A O 1
ATOM 800 N N . LYS A 1 100 ? -0.977 7.028 -3.298 1.00 90.38 100 LYS A N 1
ATOM 801 C CA . LYS A 1 100 ? -0.976 8.220 -4.163 1.00 90.38 100 LYS A CA 1
ATOM 802 C C . LYS A 1 100 ? -1.342 7.887 -5.604 1.00 90.38 100 LYS A C 1
ATOM 804 O O . LYS A 1 100 ? -2.123 8.624 -6.201 1.00 90.38 100 LYS A O 1
ATOM 809 N N . GLN A 1 101 ? -0.816 6.785 -6.144 1.00 88.50 101 GLN A N 1
ATOM 810 C CA . GLN A 1 101 ? -1.175 6.353 -7.497 1.00 88.50 101 GLN A CA 1
ATOM 811 C C . GLN A 1 101 ? -2.673 6.052 -7.597 1.00 88.50 101 GLN A C 1
ATOM 813 O O . GLN A 1 101 ? -3.344 6.593 -8.473 1.00 88.50 101 GLN A O 1
ATOM 818 N N . LEU A 1 102 ? -3.218 5.282 -6.651 1.00 89.38 102 LEU A N 1
ATOM 819 C CA . LEU A 1 102 ? -4.655 5.011 -6.558 1.00 89.38 102 LEU A CA 1
ATOM 820 C C . LEU A 1 102 ? -5.489 6.294 -6.449 1.00 89.38 102 LEU A C 1
ATOM 822 O O . LEU A 1 102 ? -6.467 6.454 -7.173 1.00 89.38 102 LEU A O 1
ATOM 826 N N . CYS A 1 103 ? -5.088 7.225 -5.581 1.00 88.75 103 CYS A N 1
ATOM 827 C CA . CYS A 1 103 ? -5.799 8.484 -5.378 1.00 88.75 103 CYS A CA 1
ATOM 828 C C . CYS A 1 103 ? -5.791 9.371 -6.630 1.00 88.75 103 CYS A C 1
ATOM 830 O O . CYS A 1 103 ? -6.773 10.064 -6.878 1.00 88.75 103 CYS A O 1
ATOM 832 N N . SER A 1 104 ? -4.725 9.329 -7.438 1.00 88.62 104 SER A N 1
ATOM 833 C CA . SER A 1 104 ? -4.636 10.124 -8.670 1.00 88.62 104 SER A CA 1
ATOM 834 C C . SER A 1 104 ? -5.690 9.739 -9.717 1.00 88.62 104 SER A C 1
ATOM 836 O O . SER A 1 104 ? -6.195 10.615 -10.412 1.00 88.62 104 SER A O 1
ATOM 838 N N . GLY A 1 105 ? -6.075 8.460 -9.777 1.00 86.75 105 GLY A N 1
ATOM 839 C CA . GLY A 1 105 ? -7.118 7.934 -10.669 1.00 86.75 105 GLY A CA 1
ATOM 840 C C . GLY A 1 105 ? -8.440 7.606 -9.968 1.00 86.75 105 GLY A C 1
ATOM 841 O O . GLY A 1 105 ? -9.282 6.913 -10.537 1.00 86.75 105 GLY A O 1
ATOM 842 N N . ALA A 1 106 ? -8.636 8.048 -8.721 1.00 87.12 106 ALA A N 1
ATOM 843 C CA . ALA A 1 106 ? -9.743 7.574 -7.891 1.00 87.12 106 ALA A CA 1
ATOM 844 C C . ALA A 1 106 ? -11.125 7.893 -8.474 1.00 87.12 106 ALA A C 1
ATOM 846 O O . ALA A 1 106 ? -12.028 7.072 -8.351 1.00 87.12 106 ALA A O 1
ATOM 847 N N . LEU A 1 107 ? -11.297 9.051 -9.121 1.00 87.50 107 LEU A N 1
ATOM 848 C CA . LEU A 1 107 ? -12.586 9.457 -9.692 1.00 87.50 107 LEU A CA 1
ATOM 849 C C . LEU A 1 107 ? -13.055 8.509 -10.802 1.00 87.50 107 LEU A C 1
ATOM 851 O O . LEU A 1 107 ? -14.225 8.142 -10.824 1.00 87.50 107 LEU A O 1
ATOM 855 N N . GLU A 1 108 ? -12.150 8.082 -11.682 1.00 88.56 108 GLU A N 1
ATOM 856 C CA . GLU A 1 108 ? -12.454 7.128 -12.757 1.00 88.56 108 GLU A CA 1
ATOM 857 C C . GLU A 1 108 ? -12.735 5.736 -12.184 1.00 88.56 108 GLU A C 1
ATOM 859 O O . GLU A 1 108 ? -13.731 5.101 -12.519 1.00 88.56 108 GLU A O 1
ATOM 864 N N . LEU A 1 109 ? -11.907 5.284 -11.237 1.00 88.44 109 LEU A N 1
ATOM 865 C CA . LEU A 1 109 ? -12.087 3.990 -10.575 1.00 88.44 109 LEU A CA 1
ATOM 866 C C . LEU A 1 109 ? -13.424 3.904 -9.814 1.00 88.44 109 LEU A C 1
ATOM 868 O O . LEU A 1 109 ? -14.088 2.867 -9.841 1.00 88.44 109 LEU A O 1
ATOM 872 N N . GLN A 1 110 ? -13.849 5.004 -9.183 1.00 87.94 110 GLN A N 1
ATOM 873 C CA . GLN A 1 110 ? -15.113 5.098 -8.448 1.00 87.94 110 GLN A CA 1
ATOM 874 C C . GLN A 1 110 ? -16.359 4.984 -9.329 1.00 87.94 110 GLN A C 1
ATOM 876 O O . GLN A 1 110 ? -17.423 4.640 -8.810 1.00 87.94 110 GLN A O 1
ATOM 881 N N . GLN A 1 111 ? -16.254 5.263 -10.633 1.00 88.94 111 GLN A N 1
ATOM 882 C CA . GLN A 1 111 ? -17.369 5.058 -11.564 1.00 88.94 111 GLN A CA 1
ATOM 883 C C . GLN A 1 111 ? -17.707 3.572 -11.709 1.00 88.94 111 GLN A C 1
ATOM 885 O O . GLN A 1 111 ? -18.861 3.231 -11.954 1.00 88.94 111 GLN A O 1
ATOM 890 N N . MET A 1 112 ? -16.719 2.694 -11.519 1.00 88.25 112 MET A N 1
ATOM 891 C CA . MET A 1 112 ? -16.884 1.247 -11.640 1.00 88.25 112 MET A CA 1
ATOM 892 C C . MET A 1 112 ? -17.174 0.586 -10.294 1.00 88.25 112 MET A C 1
ATOM 894 O O . MET A 1 112 ? -18.073 -0.242 -10.187 1.00 88.25 112 MET A O 1
ATOM 898 N N . THR A 1 113 ? -16.416 0.930 -9.248 1.00 89.62 113 THR A N 1
ATOM 899 C CA . THR A 1 113 ? -16.586 0.322 -7.924 1.00 89.62 113 THR A CA 1
ATOM 900 C C . THR A 1 113 ? -16.226 1.281 -6.802 1.00 89.62 113 THR A C 1
ATOM 902 O O . THR A 1 113 ? -15.326 2.103 -6.917 1.00 89.62 113 THR A O 1
ATOM 905 N N . LYS A 1 114 ? -16.907 1.138 -5.664 1.00 90.62 114 LYS A N 1
ATOM 906 C CA . LYS A 1 114 ? -16.562 1.826 -4.410 1.00 90.62 114 LYS A CA 1
ATOM 907 C C . LYS A 1 114 ? -15.785 0.931 -3.452 1.00 90.62 114 LYS A C 1
ATOM 909 O O . LYS A 1 114 ? -15.397 1.392 -2.384 1.00 90.62 114 LYS A O 1
ATOM 914 N N . ILE A 1 115 ? -15.577 -0.337 -3.796 1.00 92.12 115 ILE A N 1
ATOM 915 C CA . ILE A 1 115 ? -14.893 -1.309 -2.947 1.00 92.12 115 ILE A CA 1
ATOM 916 C C . ILE A 1 115 ? -13.495 -1.525 -3.508 1.00 92.12 115 ILE A C 1
ATOM 918 O O . ILE A 1 115 ? -13.341 -1.934 -4.658 1.00 92.12 115 ILE A O 1
ATOM 922 N N . LEU A 1 116 ? -12.482 -1.278 -2.681 1.00 92.94 116 LEU A N 1
ATOM 923 C CA . LEU A 1 116 ? -11.102 -1.610 -3.007 1.00 92.94 116 LEU A CA 1
ATOM 924 C C . LEU A 1 116 ? -10.680 -2.809 -2.171 1.00 92.94 116 LEU A C 1
ATOM 926 O O . LEU A 1 116 ? -10.675 -2.730 -0.943 1.00 92.94 116 LEU A O 1
ATOM 930 N N . THR A 1 117 ? -10.287 -3.889 -2.840 1.00 92.94 117 THR A N 1
ATOM 931 C CA . THR A 1 117 ? -9.793 -5.090 -2.166 1.00 92.94 117 THR A CA 1
ATOM 932 C C . THR A 1 117 ? -8.290 -5.216 -2.351 1.00 92.94 117 THR A C 1
ATOM 934 O O . THR A 1 117 ? -7.797 -5.086 -3.469 1.00 92.94 117 THR A O 1
ATOM 937 N N . ALA A 1 118 ? -7.557 -5.476 -1.271 1.00 92.19 118 ALA A N 1
ATOM 938 C CA . ALA A 1 118 ? -6.115 -5.691 -1.335 1.00 92.19 118 ALA A CA 1
ATOM 939 C C . ALA A 1 118 ? -5.641 -6.739 -0.318 1.00 92.19 118 ALA A C 1
ATOM 941 O O . ALA A 1 118 ? -6.372 -7.161 0.582 1.00 92.19 118 ALA A O 1
ATOM 942 N N . ASP A 1 119 ? -4.399 -7.190 -0.474 1.00 90.69 119 ASP A N 1
ATOM 943 C CA . ASP A 1 119 ? -3.798 -8.165 0.430 1.00 90.69 119 ASP A CA 1
ATOM 944 C C . ASP A 1 119 ? -3.462 -7.566 1.818 1.00 90.69 119 ASP A C 1
ATOM 946 O O . ASP A 1 119 ? -3.692 -6.390 2.114 1.00 90.69 119 ASP A O 1
ATOM 950 N N . ALA A 1 120 ? -2.879 -8.390 2.693 1.00 91.31 120 ALA A N 1
ATOM 951 C CA . ALA A 1 120 ? -2.490 -7.959 4.033 1.00 91.31 120 ALA A CA 1
ATOM 952 C C . ALA A 1 120 ? -1.266 -7.027 4.078 1.00 91.31 120 ALA A C 1
ATOM 954 O O . ALA A 1 120 ? -0.999 -6.413 5.118 1.00 91.31 120 ALA A O 1
ATOM 955 N N . PHE A 1 121 ? -0.502 -6.909 2.991 1.00 88.69 121 PHE A N 1
ATOM 956 C CA . PHE A 1 121 ? 0.613 -5.971 2.911 1.00 88.69 121 PHE A CA 1
ATOM 957 C C . PHE A 1 121 ? 0.108 -4.521 2.943 1.00 88.69 121 PHE A C 1
ATOM 959 O O . PHE A 1 121 ? 0.709 -3.681 3.620 1.00 88.69 121 PHE A O 1
ATOM 966 N N . PHE A 1 122 ? -1.048 -4.255 2.329 1.00 91.00 122 PHE A N 1
ATOM 967 C CA . PHE A 1 122 ? -1.688 -2.935 2.297 1.00 91.00 122 PHE A CA 1
ATOM 968 C C . PHE A 1 122 ? -2.461 -2.562 3.572 1.00 91.00 122 PHE A C 1
ATOM 970 O O . PHE A 1 122 ? -2.833 -1.404 3.756 1.00 91.00 122 PHE A O 1
ATOM 977 N N . SER A 1 123 ? -2.645 -3.493 4.510 1.00 91.31 123 SER A N 1
ATOM 978 C CA . SER A 1 123 ? -3.382 -3.299 5.774 1.00 91.31 123 SER A CA 1
ATOM 979 C C . SER A 1 123 ? -2.606 -2.495 6.827 1.00 91.31 123 SER A C 1
ATOM 981 O O . SER A 1 123 ? -2.531 -2.864 8.002 1.00 91.31 123 SER A O 1
ATOM 983 N N . LYS A 1 124 ? -1.975 -1.396 6.413 1.00 89.94 124 LYS A N 1
ATOM 984 C CA . LYS A 1 124 ? -1.263 -0.456 7.281 1.00 89.94 124 LYS A CA 1
ATOM 985 C C . LYS A 1 124 ? -2.025 0.855 7.345 1.00 89.94 124 LYS A C 1
ATOM 987 O O . LYS A 1 124 ? -2.442 1.386 6.322 1.00 89.94 124 LYS A O 1
ATOM 992 N N . LYS A 1 125 ? -2.130 1.409 8.555 1.00 90.88 125 LYS A N 1
ATOM 993 C CA . LYS A 1 125 ? -2.906 2.622 8.830 1.00 90.88 125 LYS A CA 1
ATOM 994 C C . LYS A 1 125 ? -2.650 3.774 7.837 1.00 90.88 125 LYS A C 1
ATOM 996 O O . LYS A 1 125 ? -3.635 4.267 7.310 1.00 90.88 125 LYS A O 1
ATOM 1001 N N . PRO A 1 126 ? -1.400 4.152 7.488 1.00 91.44 126 PRO A N 1
ATOM 1002 C CA . PRO A 1 126 ? -1.174 5.250 6.543 1.00 91.44 126 PRO A CA 1
ATOM 1003 C C . PRO A 1 126 ? -1.785 5.006 5.157 1.00 91.44 126 PRO A C 1
ATOM 1005 O O . PRO A 1 126 ? -2.314 5.928 4.552 1.00 91.44 126 PRO A O 1
ATOM 1008 N N . PHE A 1 127 ? -1.737 3.765 4.666 1.00 92.00 127 PHE A N 1
ATOM 1009 C CA . PHE A 1 127 ? -2.330 3.396 3.382 1.00 92.00 127 PHE A CA 1
ATOM 1010 C C . PHE A 1 127 ? -3.855 3.461 3.445 1.00 92.00 127 PHE A C 1
ATOM 1012 O O . PHE A 1 127 ? -4.482 4.137 2.634 1.00 92.00 127 PHE A O 1
ATOM 1019 N N . VAL A 1 128 ? -4.434 2.790 4.446 1.00 92.12 128 VAL A N 1
ATOM 1020 C CA . VAL A 1 128 ? -5.887 2.702 4.631 1.00 92.12 128 VAL A CA 1
ATOM 1021 C C . VAL A 1 128 ? -6.489 4.086 4.842 1.00 92.12 128 VAL A C 1
ATOM 1023 O O . VAL A 1 128 ? -7.472 4.423 4.193 1.00 92.12 128 VAL A O 1
ATOM 1026 N N . ASP A 1 129 ? -5.875 4.911 5.691 1.00 91.56 129 ASP A N 1
ATOM 1027 C CA . ASP A 1 129 ? -6.340 6.272 5.947 1.00 91.56 129 ASP A CA 1
ATOM 1028 C C . ASP A 1 129 ? -6.352 7.097 4.651 1.00 91.56 129 ASP A C 1
ATOM 1030 O O . ASP A 1 129 ? -7.346 7.760 4.373 1.00 91.56 129 ASP A O 1
ATOM 1034 N N . MET A 1 130 ? -5.299 7.026 3.825 1.00 90.94 130 MET A N 1
ATOM 1035 C CA . MET A 1 130 ? -5.255 7.767 2.558 1.00 90.94 130 MET A CA 1
ATOM 1036 C C . MET A 1 130 ? -6.311 7.289 1.563 1.00 90.94 130 MET A C 1
ATOM 1038 O O . MET A 1 130 ? -7.020 8.112 0.989 1.00 90.94 130 MET A O 1
ATOM 1042 N N . VAL A 1 131 ? -6.446 5.976 1.373 1.00 90.75 131 VAL A N 1
ATOM 1043 C CA . VAL A 1 131 ? -7.418 5.400 0.433 1.00 90.75 131 VAL A CA 1
ATOM 1044 C C . VAL A 1 131 ? -8.854 5.711 0.859 1.00 90.75 131 VAL A C 1
ATOM 1046 O O . VAL A 1 131 ? -9.675 6.099 0.028 1.00 90.75 131 VAL A O 1
ATOM 1049 N N . CYS A 1 132 ? -9.158 5.592 2.151 1.00 90.06 132 CYS A N 1
ATOM 1050 C CA . CYS A 1 132 ? -10.491 5.873 2.674 1.00 90.06 132 CYS A CA 1
ATOM 1051 C C . CYS A 1 132 ? -10.805 7.378 2.668 1.00 90.06 132 CYS A C 1
ATOM 1053 O O . CYS A 1 132 ? -11.921 7.764 2.323 1.00 90.06 132 CYS A O 1
ATOM 1055 N N . ALA A 1 133 ? -9.839 8.237 3.021 1.00 85.75 133 ALA A N 1
ATOM 1056 C CA . ALA A 1 133 ? -10.051 9.683 3.118 1.00 85.75 133 ALA A CA 1
ATOM 1057 C C . ALA A 1 133 ? -10.078 10.376 1.750 1.00 85.75 133 ALA A C 1
ATOM 1059 O O . ALA A 1 133 ? -11.002 11.136 1.466 1.00 85.75 133 ALA A O 1
ATOM 1060 N N . ALA A 1 134 ? -9.078 10.121 0.902 1.00 68.06 134 ALA A N 1
ATOM 1061 C CA . ALA A 1 134 ? -8.951 10.773 -0.401 1.00 68.06 134 ALA A CA 1
ATOM 1062 C C . ALA A 1 134 ? -9.752 10.051 -1.496 1.00 68.06 134 ALA A C 1
ATOM 1064 O O . ALA A 1 134 ? -10.218 10.686 -2.438 1.00 68.06 134 ALA A O 1
ATOM 1065 N N . GLY A 1 135 ? -9.937 8.734 -1.362 1.00 63.62 135 GLY A N 1
ATOM 1066 C CA . GLY A 1 135 ? -10.528 7.884 -2.391 1.00 63.62 135 GLY A CA 1
ATOM 1067 C C . GLY A 1 135 ? -11.946 7.396 -2.114 1.00 63.62 135 GLY A C 1
ATOM 1068 O O . GLY A 1 135 ? -12.440 6.632 -2.930 1.00 63.62 135 GLY A O 1
ATOM 1069 N N . ARG A 1 136 ? -12.608 7.777 -1.006 1.00 73.56 136 ARG A N 1
ATOM 1070 C CA . ARG A 1 136 ? -13.967 7.315 -0.606 1.00 73.56 136 ARG A CA 1
ATOM 1071 C C . ARG A 1 136 ? -14.227 5.805 -0.792 1.00 73.56 136 ARG A C 1
ATOM 1073 O O . ARG A 1 136 ? -15.381 5.377 -0.844 1.00 73.56 136 ARG A O 1
ATOM 1080 N N . PHE A 1 137 ? -13.179 4.994 -0.900 1.00 89.38 137 PHE A N 1
ATOM 1081 C CA . PHE A 1 137 ? -13.308 3.568 -1.121 1.00 89.38 137 PHE A CA 1
ATOM 1082 C C . PHE A 1 137 ? -13.605 2.903 0.214 1.00 89.38 137 PHE A C 1
ATOM 1084 O O . PHE A 1 137 ? -13.014 3.231 1.243 1.00 89.38 137 PHE A O 1
ATOM 1091 N N . THR A 1 138 ? -14.493 1.919 0.187 1.00 92.31 138 THR A N 1
ATOM 1092 C CA . THR A 1 138 ? -14.590 0.937 1.259 1.00 92.31 138 THR A CA 1
ATOM 1093 C C . THR A 1 138 ? -13.452 -0.051 1.064 1.00 92.31 138 THR A C 1
ATOM 1095 O O . THR A 1 138 ? -13.465 -0.855 0.132 1.00 92.31 138 THR A O 1
ATOM 1098 N N . PHE A 1 139 ? -12.430 0.063 1.908 1.00 93.19 139 PHE A N 1
ATOM 1099 C CA . PHE A 1 139 ? -11.255 -0.790 1.837 1.00 93.19 139 PHE A CA 1
ATOM 1100 C C . PHE A 1 139 ? -11.512 -2.133 2.523 1.00 93.19 139 PHE A C 1
ATOM 1102 O O . PHE A 1 139 ? -11.857 -2.180 3.705 1.00 93.19 139 PHE A O 1
ATOM 1109 N N . VAL A 1 140 ? -11.317 -3.220 1.783 1.00 93.56 140 VAL A N 1
ATOM 1110 C CA . VAL A 1 140 ? -11.467 -4.595 2.259 1.00 93.56 140 VAL A CA 1
ATOM 1111 C C . VAL A 1 140 ? -10.126 -5.301 2.124 1.00 93.56 140 VAL A C 1
ATOM 1113 O O . VAL A 1 140 ? -9.551 -5.394 1.043 1.00 93.56 140 VAL A O 1
ATOM 1116 N N . SER A 1 141 ? -9.601 -5.824 3.223 1.00 94.25 141 SER A N 1
ATOM 1117 C CA . SER A 1 141 ? -8.348 -6.568 3.189 1.00 94.25 141 SER A CA 1
ATOM 1118 C C . SER A 1 141 ? -8.260 -7.573 4.324 1.00 94.25 141 SER A C 1
ATOM 1120 O O . SER A 1 141 ? -8.971 -7.500 5.329 1.00 94.25 141 SER A O 1
ATOM 1122 N N . ARG A 1 142 ? -7.332 -8.519 4.181 1.00 92.06 142 ARG A N 1
ATOM 1123 C CA . ARG A 1 142 ? -6.912 -9.362 5.304 1.00 92.06 142 ARG A CA 1
ATOM 1124 C C . ARG A 1 142 ? -5.992 -8.563 6.219 1.00 92.06 142 ARG A C 1
ATOM 1126 O O . ARG A 1 142 ? -5.178 -7.774 5.749 1.00 92.06 142 ARG A O 1
ATOM 1133 N N . LEU A 1 143 ? -6.049 -8.794 7.524 1.00 89.94 143 LEU A N 1
ATOM 1134 C CA . LEU A 1 143 ? -5.026 -8.271 8.432 1.00 89.94 143 LEU A CA 1
ATOM 1135 C C . LEU A 1 143 ? -3.759 -9.133 8.365 1.00 89.94 143 LEU A C 1
ATOM 1137 O O . LEU A 1 143 ? -3.801 -10.304 7.990 1.00 89.94 143 LEU A O 1
ATOM 1141 N N . GLN A 1 144 ? -2.610 -8.557 8.725 1.00 86.88 144 GLN A N 1
ATOM 1142 C CA . GLN A 1 144 ? -1.368 -9.331 8.824 1.00 86.88 144 GLN A CA 1
ATOM 1143 C C . GLN A 1 144 ? -1.499 -10.378 9.932 1.00 86.88 144 GLN A C 1
ATOM 1145 O O . GLN A 1 144 ? -2.097 -10.084 10.963 1.00 86.88 144 GLN A O 1
ATOM 1150 N N . HIS A 1 145 ? -0.886 -11.550 9.756 1.00 84.94 145 HIS A N 1
ATOM 1151 C CA . HIS A 1 145 ? -0.932 -12.662 10.720 1.00 84.94 145 HIS A CA 1
ATOM 1152 C C . HIS A 1 145 ? -0.566 -12.259 12.162 1.00 84.94 145 HIS A C 1
ATOM 1154 O O . HIS A 1 145 ? -1.149 -12.767 13.111 1.00 84.94 145 HIS A O 1
ATOM 1160 N N . ASN A 1 146 ? 0.337 -11.288 12.330 1.00 85.94 146 ASN A N 1
ATOM 1161 C CA . ASN A 1 146 ? 0.749 -10.760 13.637 1.00 85.94 146 ASN A CA 1
ATOM 1162 C C . ASN A 1 146 ? -0.118 -9.594 14.149 1.00 85.94 146 ASN A C 1
ATOM 1164 O O . ASN A 1 146 ? 0.292 -8.872 15.059 1.00 85.94 146 ASN A O 1
ATOM 1168 N N . SER A 1 147 ? -1.296 -9.368 13.566 1.00 86.94 147 SER A N 1
ATOM 1169 C CA . SER A 1 147 ? -2.229 -8.331 14.012 1.00 86.94 147 SER A CA 1
ATOM 1170 C C . SER A 1 147 ? -3.154 -8.901 15.078 1.00 86.94 147 SER A C 1
ATOM 1172 O O . SER A 1 147 ? -3.763 -9.949 14.890 1.00 86.94 147 SER A O 1
ATOM 1174 N N . TYR A 1 148 ? -3.288 -8.196 16.194 1.00 88.56 148 TYR A N 1
ATOM 1175 C CA . TYR A 1 148 ? -4.187 -8.573 17.275 1.00 88.56 148 TYR A CA 1
ATOM 1176 C C . TYR A 1 148 ? -4.878 -7.341 17.840 1.00 88.56 148 TYR A C 1
ATOM 1178 O O . TYR A 1 148 ? -4.352 -6.227 17.799 1.00 88.56 148 TYR A O 1
ATOM 1186 N N . LEU A 1 149 ? -6.072 -7.556 18.376 1.00 88.38 149 LEU A N 1
ATOM 1187 C CA . LEU A 1 149 ? -6.854 -6.508 19.008 1.00 88.38 149 LEU A CA 1
ATOM 1188 C C . LEU A 1 149 ? -6.333 -6.243 20.423 1.00 88.38 149 LEU A C 1
ATOM 1190 O O . LEU A 1 149 ? -5.891 -7.155 21.129 1.00 88.38 149 LEU A O 1
ATOM 1194 N N . ARG A 1 150 ? -6.389 -4.980 20.843 1.00 89.56 150 ARG A N 1
ATOM 1195 C CA . ARG A 1 150 ? -6.055 -4.547 22.204 1.00 89.56 150 ARG A CA 1
ATOM 1196 C C . ARG A 1 150 ? -7.140 -3.620 22.718 1.00 89.56 150 ARG A C 1
ATOM 1198 O O . ARG A 1 150 ? -7.685 -2.834 21.947 1.00 89.56 150 ARG A O 1
ATOM 1205 N N . TYR A 1 151 ? -7.399 -3.679 24.017 1.00 88.25 151 TYR A N 1
ATOM 1206 C CA . TYR A 1 151 ? -8.258 -2.697 24.669 1.00 88.25 151 TYR A CA 1
ATOM 1207 C C . TYR A 1 151 ? -7.601 -1.313 24.642 1.00 88.25 151 TYR A C 1
ATOM 1209 O O . TYR A 1 151 ? -6.371 -1.201 24.684 1.00 88.25 151 TYR A O 1
ATOM 1217 N N . ALA A 1 152 ? -8.407 -0.254 24.597 1.00 86.44 152 ALA A N 1
ATOM 1218 C CA . ALA A 1 152 ? -7.918 1.089 24.884 1.00 86.44 152 ALA A CA 1
ATOM 1219 C C . ALA A 1 152 ? -7.510 1.164 26.363 1.00 86.44 152 ALA A C 1
ATOM 1221 O O . ALA A 1 152 ? -8.174 0.591 27.225 1.00 86.44 152 ALA A O 1
ATOM 1222 N N . TYR A 1 153 ? -6.391 1.820 26.662 1.00 87.69 153 TYR A N 1
ATOM 1223 C CA . TYR A 1 153 ? -5.958 1.981 28.047 1.00 87.69 153 TYR A CA 1
ATOM 1224 C C . TYR A 1 153 ? -6.722 3.132 28.710 1.00 87.69 153 TYR A C 1
ATOM 1226 O O . TYR A 1 153 ? -6.594 4.276 28.284 1.00 87.69 153 TYR A O 1
ATOM 1234 N N . THR A 1 154 ? -7.494 2.821 29.752 1.00 84.69 154 THR A N 1
ATOM 1235 C CA . THR A 1 154 ? -8.319 3.782 30.511 1.00 84.69 154 THR A CA 1
ATOM 1236 C C . THR A 1 154 ? -7.822 4.038 31.937 1.00 84.69 154 THR A C 1
ATOM 1238 O O . THR A 1 154 ? -8.445 4.800 32.668 1.00 84.69 154 THR A O 1
ATOM 1241 N N . GLY A 1 155 ? -6.718 3.404 32.347 1.00 85.06 155 GLY A N 1
ATOM 1242 C CA . GLY A 1 155 ? -6.142 3.570 33.683 1.00 85.06 155 GLY A CA 1
ATOM 1243 C C . GLY A 1 155 ? -5.292 4.833 33.836 1.00 85.06 155 GLY A C 1
ATOM 1244 O O . GLY A 1 155 ? -5.067 5.578 32.877 1.00 85.06 155 GLY A O 1
ATOM 1245 N N . GLU A 1 156 ? -4.761 5.036 35.043 1.00 86.50 156 GLU A N 1
ATOM 1246 C CA . GLU A 1 156 ? -3.884 6.168 35.350 1.00 86.50 156 GLU A CA 1
ATOM 1247 C C . GLU A 1 156 ? -2.634 6.168 34.461 1.00 86.50 156 GLU A C 1
ATOM 1249 O O . GLU A 1 156 ? -2.000 5.132 34.208 1.00 86.50 156 GLU A O 1
ATOM 1254 N N . GLN A 1 157 ? -2.307 7.350 33.941 1.00 88.88 157 GLN A N 1
ATOM 1255 C CA . GLN A 1 157 ? -1.107 7.575 33.148 1.00 88.88 157 GLN A CA 1
ATOM 1256 C C . GLN A 1 157 ? 0.070 7.809 34.087 1.00 88.88 157 GLN A C 1
ATOM 1258 O O . GLN A 1 157 ? -0.070 8.442 35.131 1.00 88.88 157 GLN A O 1
ATOM 1263 N N . LYS A 1 158 ? 1.248 7.315 33.706 1.00 83.94 158 LYS A N 1
ATOM 1264 C CA . LYS A 1 158 ? 2.455 7.598 34.482 1.00 83.94 158 LYS A CA 1
ATOM 1265 C C . LYS A 1 158 ? 2.753 9.103 34.425 1.00 83.94 158 LYS A C 1
ATOM 1267 O O . LYS A 1 158 ? 2.678 9.664 33.331 1.00 83.94 158 LYS A O 1
ATOM 1272 N N . PRO A 1 159 ? 3.126 9.733 35.551 1.00 81.44 159 PRO A N 1
ATOM 1273 C CA . PRO A 1 159 ? 3.486 11.151 35.587 1.00 81.44 159 PRO A CA 1
ATOM 1274 C C . PRO A 1 159 ? 4.848 11.437 34.927 1.00 81.44 159 PRO A C 1
ATOM 1276 O O . PRO A 1 159 ? 5.209 12.595 34.731 1.00 81.44 159 PRO A O 1
ATOM 1279 N N . ASP A 1 160 ? 5.605 10.390 34.585 1.00 86.88 160 ASP A N 1
ATOM 1280 C CA . ASP A 1 160 ? 6.927 10.489 33.973 1.00 86.88 160 ASP A CA 1
ATOM 1281 C C . ASP A 1 160 ? 6.901 11.126 32.578 1.00 86.88 160 ASP A C 1
ATOM 1283 O O . ASP A 1 160 ? 5.942 11.020 31.807 1.00 86.88 160 ASP A O 1
ATOM 1287 N N . ARG A 1 161 ? 8.035 11.721 32.198 1.00 78.75 161 ARG A N 1
ATOM 1288 C CA . ARG A 1 161 ? 8.242 12.297 30.869 1.00 78.75 161 ARG A CA 1
ATOM 1289 C C . ARG A 1 161 ? 8.360 11.177 29.826 1.00 78.75 161 ARG A C 1
ATOM 1291 O O . ARG A 1 161 ? 9.427 10.604 29.626 1.00 78.75 161 ARG A O 1
ATOM 1298 N N . GLY A 1 162 ? 7.257 10.867 29.149 1.00 84.12 162 GLY A N 1
ATOM 1299 C CA . GLY A 1 162 ? 7.191 9.832 28.118 1.00 84.12 162 GLY A CA 1
ATOM 1300 C C . GLY A 1 162 ? 5.865 9.833 27.358 1.00 84.12 162 GLY A C 1
ATOM 1301 O O . GLY A 1 162 ? 4.954 10.602 27.653 1.00 84.12 162 GLY A O 1
ATOM 1302 N N . ARG A 1 163 ? 5.746 8.971 26.342 1.00 85.75 163 ARG A N 1
ATOM 1303 C CA . ARG A 1 163 ? 4.501 8.833 25.574 1.00 85.75 163 ARG A CA 1
ATOM 1304 C C . ARG A 1 163 ? 3.422 8.174 26.438 1.00 85.75 163 ARG A C 1
ATOM 1306 O O . ARG A 1 163 ? 3.631 7.058 26.912 1.00 85.75 163 ARG A O 1
ATOM 1313 N N . CYS A 1 164 ? 2.260 8.819 26.559 1.00 87.38 164 CYS A N 1
ATOM 1314 C CA . CYS A 1 164 ? 1.097 8.252 27.244 1.00 87.38 164 CYS A CA 1
ATOM 1315 C C . CYS A 1 164 ? 0.746 6.862 26.693 1.00 87.38 164 CYS A C 1
ATOM 1317 O O . CYS A 1 164 ? 0.793 6.608 25.482 1.00 87.38 164 CYS A O 1
ATOM 1319 N N . LYS A 1 165 ? 0.367 5.953 27.590 1.00 88.00 165 LYS A N 1
ATOM 1320 C CA . LYS A 1 165 ? -0.014 4.590 27.235 1.00 88.00 165 LYS A CA 1
ATOM 1321 C C . LYS A 1 165 ? -1.394 4.615 26.583 1.00 88.00 165 LYS A C 1
ATOM 1323 O O . LYS A 1 165 ? -2.377 4.961 27.227 1.00 88.00 165 LYS A O 1
ATOM 1328 N N . ALA A 1 166 ? -1.454 4.227 25.311 1.00 86.69 166 ALA A N 1
ATOM 1329 C CA . ALA A 1 166 ? -2.699 4.197 24.539 1.00 86.69 166 ALA A CA 1
ATOM 1330 C C . ALA A 1 166 ? -3.421 2.836 24.586 1.00 86.69 166 ALA A C 1
ATOM 1332 O O . ALA A 1 166 ? -4.643 2.782 24.480 1.00 86.69 166 ALA A O 1
ATOM 1333 N N . TYR A 1 167 ? -2.683 1.732 24.751 1.00 88.69 167 TYR A N 1
ATOM 1334 C CA . TYR A 1 167 ? -3.224 0.374 24.619 1.00 88.69 167 TYR A CA 1
ATOM 1335 C C . TYR A 1 167 ? -3.064 -0.447 25.903 1.00 88.69 167 TYR A C 1
ATOM 1337 O O . TYR A 1 167 ? -1.980 -0.511 26.493 1.00 88.69 167 TYR A O 1
ATOM 1345 N N . GLY A 1 168 ? -4.149 -1.103 26.308 1.00 86.94 168 GLY A N 1
ATOM 1346 C CA . GLY A 1 168 ? -4.229 -2.064 27.401 1.00 86.94 168 GLY A CA 1
ATOM 1347 C C . GLY A 1 168 ? -3.822 -3.478 26.977 1.00 86.94 168 GLY A C 1
ATOM 1348 O O . GLY A 1 168 ? -2.944 -3.660 26.122 1.00 86.94 168 GLY A O 1
ATOM 1349 N N . GLY A 1 169 ? -4.438 -4.480 27.606 1.00 87.31 169 GLY A N 1
ATOM 1350 C CA . GLY A 1 169 ? -4.210 -5.898 27.315 1.00 87.31 169 GLY A CA 1
ATOM 1351 C C . GLY A 1 169 ? -4.671 -6.316 25.915 1.00 87.31 169 GLY A C 1
ATOM 1352 O O . GLY A 1 169 ? -5.415 -5.593 25.246 1.00 87.31 169 GLY A O 1
ATOM 1353 N N . LYS A 1 170 ? -4.202 -7.485 25.465 1.00 88.25 170 LYS A N 1
ATOM 1354 C CA . LYS A 1 170 ? -4.705 -8.148 24.255 1.00 88.25 170 LYS A CA 1
ATOM 1355 C C . LYS A 1 170 ? -6.158 -8.568 24.492 1.00 88.25 170 LYS A C 1
ATOM 1357 O O . LYS A 1 170 ? -6.480 -9.049 25.573 1.00 88.25 170 LYS A O 1
ATOM 1362 N N . ILE A 1 171 ? -7.013 -8.373 23.493 1.00 88.88 171 ILE A N 1
ATOM 1363 C CA . ILE A 1 171 ? -8.395 -8.853 23.540 1.00 88.88 171 ILE A CA 1
ATOM 1364 C C . ILE A 1 171 ? -8.387 -10.349 23.246 1.00 88.88 171 ILE A C 1
ATOM 1366 O O . ILE A 1 171 ? -7.876 -10.777 22.207 1.00 88.88 171 ILE A O 1
ATOM 1370 N N . ASP A 1 172 ? -8.964 -11.119 24.158 1.00 84.69 172 ASP A N 1
ATOM 1371 C CA . ASP A 1 172 ? -9.343 -12.503 23.919 1.00 84.6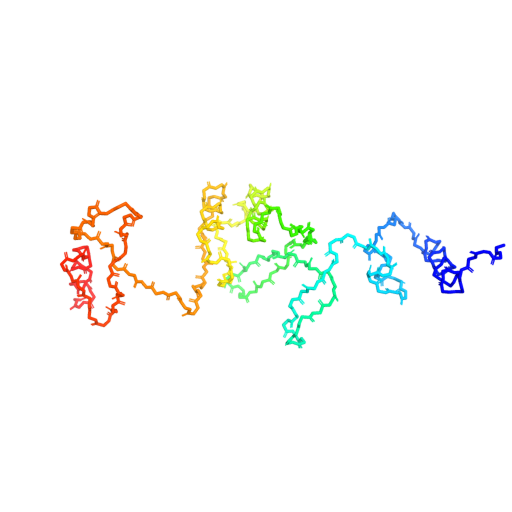9 172 ASP A CA 1
ATOM 1372 C C . ASP A 1 172 ? -10.805 -12.532 23.460 1.00 84.69 172 ASP A C 1
ATOM 1374 O O . ASP A 1 172 ? -11.690 -12.034 24.151 1.00 84.69 172 ASP A O 1
ATOM 1378 N N . LEU A 1 173 ? -11.054 -13.073 22.267 1.00 80.56 173 LEU A N 1
ATOM 1379 C CA . LEU A 1 173 ? -12.402 -13.154 21.697 1.00 80.56 173 LEU A CA 1
ATOM 1380 C C . LEU A 1 173 ? -13.269 -14.198 22.408 1.00 80.56 173 LEU A C 1
ATOM 1382 O O . LEU A 1 173 ? -14.491 -14.092 22.366 1.00 80.56 173 LEU A O 1
ATOM 1386 N N . SER A 1 174 ? -12.648 -15.191 23.051 1.00 83.00 174 SER A N 1
ATOM 1387 C CA . SER A 1 174 ? -13.357 -16.218 23.819 1.00 83.00 174 SER A CA 1
ATOM 1388 C C . SER A 1 174 ? -13.791 -15.714 25.197 1.00 83.00 174 SER A C 1
ATOM 1390 O O . SER A 1 174 ? -14.819 -16.142 25.716 1.00 83.00 174 SER A O 1
ATOM 1392 N N . ASN A 1 175 ? -13.041 -14.763 25.760 1.00 82.00 175 ASN A N 1
ATOM 1393 C CA . ASN A 1 175 ? -13.289 -14.187 27.074 1.00 82.00 175 ASN A CA 1
ATOM 1394 C C . ASN A 1 175 ? -13.194 -12.656 27.014 1.00 82.00 175 ASN A C 1
ATOM 1396 O O . ASN A 1 175 ? -12.167 -12.047 27.327 1.00 82.00 175 ASN A O 1
ATOM 1400 N N . LEU A 1 176 ? -14.281 -12.042 26.545 1.00 80.88 176 LEU A N 1
ATOM 1401 C CA . LEU A 1 176 ? -14.368 -10.600 26.339 1.00 80.88 176 LEU A CA 1
ATOM 1402 C C . LEU A 1 176 ? -14.634 -9.864 27.654 1.00 80.88 176 LEU A C 1
ATOM 1404 O O . LEU A 1 176 ? -15.595 -10.154 28.368 1.00 80.88 176 LEU A O 1
ATOM 1408 N N . ASP A 1 177 ? -13.848 -8.819 27.910 1.00 76.62 177 ASP A N 1
ATOM 1409 C CA . ASP A 1 177 ? -14.104 -7.894 29.006 1.00 76.62 177 ASP A CA 1
ATOM 1410 C C . ASP A 1 177 ? -15.246 -6.944 28.620 1.00 76.62 177 ASP A C 1
ATOM 1412 O O . ASP A 1 177 ? -15.081 -5.906 27.965 1.00 76.62 177 ASP A O 1
ATOM 1416 N N . THR A 1 178 ? -16.453 -7.338 29.014 1.00 74.38 178 THR A N 1
ATOM 1417 C CA . THR A 1 178 ? -17.681 -6.590 28.735 1.00 74.38 178 THR A CA 1
ATOM 1418 C C . THR A 1 178 ? -17.815 -5.298 29.544 1.00 74.38 178 THR A C 1
ATOM 1420 O O . THR A 1 178 ? -18.731 -4.522 29.258 1.00 74.38 178 THR A O 1
ATOM 1423 N N . ALA A 1 179 ? -16.933 -5.026 30.515 1.00 74.44 179 ALA A N 1
ATOM 1424 C CA . ALA A 1 179 ? -16.902 -3.738 31.209 1.00 74.44 179 ALA A CA 1
ATOM 1425 C C . ALA A 1 179 ? -16.343 -2.627 30.304 1.00 74.44 179 ALA A C 1
ATOM 1427 O O . ALA A 1 179 ? -16.811 -1.491 30.357 1.00 74.44 179 ALA A O 1
ATOM 1428 N N . ILE A 1 180 ? -15.390 -2.968 29.429 1.00 74.56 180 ILE A N 1
ATOM 1429 C CA . ILE A 1 180 ? -14.727 -2.021 28.519 1.00 74.56 180 ILE A CA 1
ATOM 1430 C C . ILE A 1 180 ? -15.504 -1.861 27.200 1.00 74.56 180 ILE A C 1
ATOM 1432 O O . ILE A 1 180 ? -15.471 -0.795 26.585 1.00 74.56 180 ILE A O 1
ATOM 1436 N N . LEU A 1 181 ? -16.233 -2.895 26.761 1.00 71.69 181 LEU A N 1
ATOM 1437 C CA . LEU A 1 181 ? -17.016 -2.901 25.514 1.00 71.69 181 LEU A CA 1
ATOM 1438 C C . LEU A 1 181 ? -18.532 -3.019 25.782 1.00 71.69 181 LEU A C 1
ATOM 1440 O O . LEU A 1 181 ? -19.149 -4.033 25.442 1.00 71.69 181 LEU A O 1
ATOM 1444 N N . PRO A 1 182 ? -19.180 -1.982 26.347 1.00 66.94 182 PRO A N 1
ATOM 1445 C CA . PRO A 1 182 ? -20.598 -2.036 26.711 1.00 66.94 182 PRO A CA 1
ATOM 1446 C C . PRO A 1 182 ? -21.534 -2.209 25.503 1.00 66.94 182 PRO A C 1
ATOM 1448 O O . PRO A 1 182 ? -22.645 -2.718 25.648 1.00 66.94 182 PRO A O 1
ATOM 1451 N N . SER A 1 183 ? -21.095 -1.833 24.297 1.00 65.44 183 SER A N 1
ATOM 1452 C CA . SER A 1 183 ? -21.844 -2.031 23.051 1.00 65.44 183 SER A CA 1
ATOM 1453 C C . SER A 1 183 ? -21.976 -3.506 22.649 1.00 65.44 183 SER A C 1
ATOM 1455 O O . SER A 1 183 ? -23.000 -3.877 22.077 1.00 65.44 183 SER A O 1
ATOM 1457 N N . LEU A 1 184 ? -21.010 -4.366 22.999 1.00 63.09 184 LEU A N 1
ATOM 1458 C CA . LEU A 1 184 ? -21.056 -5.799 22.675 1.00 63.09 184 LEU A CA 1
ATOM 1459 C C . LEU A 1 184 ? -22.045 -6.582 23.547 1.00 63.09 184 LEU A C 1
ATOM 1461 O O . LEU A 1 184 ? -22.593 -7.574 23.071 1.00 63.09 184 LEU A O 1
ATOM 1465 N N . LYS A 1 185 ? -22.375 -6.099 24.759 1.00 56.59 185 LYS A N 1
ATOM 1466 C CA . LYS A 1 185 ? -23.434 -6.698 25.601 1.00 56.59 185 LYS A CA 1
ATOM 1467 C C . LYS A 1 185 ? -24.790 -6.774 24.890 1.00 56.59 185 LYS A C 1
ATOM 1469 O O . LYS A 1 185 ? -25.568 -7.681 25.156 1.00 56.59 185 LYS A O 1
ATOM 1474 N N . ARG A 1 186 ? -25.089 -5.831 23.984 1.00 50.44 186 ARG A N 1
ATOM 1475 C CA . ARG A 1 186 ? -26.364 -5.814 23.241 1.00 50.44 186 ARG A CA 1
ATOM 1476 C C . ARG A 1 186 ? -26.411 -6.833 22.104 1.00 50.44 186 ARG A C 1
ATOM 1478 O O . ARG A 1 186 ? -27.498 -7.203 21.676 1.00 50.44 186 ARG A O 1
ATOM 1485 N N . MET A 1 187 ? -25.255 -7.255 21.597 1.00 49.06 187 MET A N 1
ATOM 1486 C CA . MET A 1 187 ? -25.159 -8.118 20.421 1.00 49.06 187 MET A CA 1
ATOM 1487 C C . MET A 1 187 ? -25.183 -9.601 20.808 1.00 49.06 187 MET A C 1
ATOM 1489 O O . MET A 1 187 ? -25.815 -10.396 20.120 1.00 49.06 187 MET A O 1
ATOM 1493 N N . THR A 1 188 ? -24.618 -9.963 21.964 1.00 44.50 188 THR A N 1
ATOM 1494 C CA . THR A 1 188 ? -24.742 -11.316 22.530 1.00 44.50 188 THR A CA 1
ATOM 1495 C C . THR A 1 188 ? -26.179 -11.679 22.914 1.00 44.50 188 THR A C 1
ATOM 1497 O O . THR A 1 188 ? -26.554 -12.832 22.742 1.00 44.50 188 THR A O 1
ATOM 1500 N N . MET A 1 189 ? -27.025 -10.720 23.320 1.00 39.62 189 MET A N 1
ATOM 1501 C CA . MET A 1 189 ? -28.460 -10.993 23.536 1.00 39.62 189 MET A CA 1
ATOM 1502 C C . MET A 1 189 ? -29.257 -11.231 22.243 1.00 39.62 189 MET A C 1
ATOM 1504 O O . MET A 1 189 ? -30.343 -11.791 22.313 1.00 39.62 189 MET A O 1
ATOM 1508 N N . LYS A 1 190 ? -28.745 -10.825 21.072 1.00 38.53 190 LYS A N 1
ATOM 1509 C CA . LYS A 1 190 ? -29.403 -11.053 19.772 1.00 38.53 190 LYS A CA 1
ATOM 1510 C C . LYS A 1 190 ? -28.883 -12.270 19.012 1.00 38.53 190 LYS A C 1
ATOM 1512 O O . LYS A 1 190 ? -29.558 -12.711 18.098 1.00 38.53 190 LYS A O 1
ATOM 1517 N N . LEU A 1 191 ? -27.702 -12.789 19.350 1.00 34.91 191 LEU A N 1
ATOM 1518 C CA . LEU A 1 191 ? -27.179 -14.016 18.734 1.00 34.91 191 LEU A CA 1
ATOM 1519 C C . LEU A 1 191 ? -27.666 -15.302 19.427 1.00 34.91 191 LEU A C 1
ATOM 1521 O O . LEU A 1 191 ? -27.435 -16.385 18.904 1.00 34.91 191 LEU A O 1
ATOM 1525 N N . PHE A 1 192 ? -28.313 -15.181 20.589 1.00 34.62 192 PHE A N 1
ATOM 1526 C CA . PHE A 1 192 ? -28.859 -16.296 21.375 1.00 34.62 192 PHE A CA 1
ATOM 1527 C C . PHE A 1 192 ? -30.398 -16.273 21.499 1.00 34.62 192 PHE A C 1
ATOM 1529 O O . PHE A 1 192 ? -30.943 -17.013 22.317 1.00 34.62 192 PHE A O 1
ATOM 1536 N N . MET A 1 193 ? -31.098 -15.454 20.701 1.00 33.44 193 MET A N 1
ATOM 1537 C CA . MET A 1 193 ? -32.558 -15.531 20.511 1.00 33.44 193 MET A CA 1
ATOM 1538 C C . MET A 1 193 ? -32.897 -15.858 19.064 1.00 33.44 193 MET A C 1
ATOM 1540 O O . MET A 1 193 ? -32.180 -15.346 18.176 1.00 33.44 193 MET A O 1
#

Foldseek 3Di:
DVPDDPVRVVLVVQVVVQVVPDPDDDDLVSCCVRGPDASVSSVHAQWDFDQDPVVNGTDTHWDKDWDWDQDPVVRDTHTDDIDTDNDDPPPDDPLLVVLVVCLVCLVVVVVRAQEDEDEQVNVDPNNCVSCCVSRVHNYHYDHDPPDFDFAFDPDDFDPDPDDTRGTDDTADPVDGPCVRVVVVVVVVVVVVD

Sequence (193 aa):
MSDIAMCQKKFIVHLVVLLLSMRSRVNYLMLYCYGKYSEKSYHTPGVGYFWSGCAGSVKWGLELSALAIGDIENQTALHYHARQTEWQKGTESLQIWYAKQLCSGALELQQMTKILTADAFFSKKPFVDMVCAAGRFTFVSRLQHNSYLRYAYTGEQKPDRGRCKAYGGKIDLSNLDTAILPSLKRMTMKLFM